Protein AF-A0A1H9RUC1-F1 (afdb_monomer_lite)

Sequence (206 aa):
MTLEGRPSSAWWSQARLLPMLLWATAGVCAIAGLMSLWLASRVPSTISGEELTSRMDNSWTLLATATGLLLIITGVVWLAWQRGLARLLLAEGDMRRSPQMQMVAWVIPVVAWWWPLRDIRELHGFFDADEVEFTDLTRRWWICWLAFGALQLVAAWIEGSVHTAPGVRVTFVVTGLAGLAALPAAHFATMMVRQLTGHVVTALGH

Radius of gyration: 20.01 Å; chains: 1; bounding box: 50×27×54 Å

InterPro domains:
  IPR025565 Domain of unknown function DUF4328 [PF14219] (58-197)

Organism: NCBI:txid64702

Foldseek 3Di:
DAFPDDQDPLLVVLLVCLLVLLVVLLVLLLVLLVVLLVVLVVLDQPDWLVVVCVVCVVVNVVSVVVNVVSVVVSLVSVLVNLLSLQVRLVVVDDDPDHSVVLSVLCVPVVSVLPVVLVSLLSSVVSLVDDSVVLNVLSVQLSVLVVLLVVLVVVLVVLVVVDGGSVSSSVSSNSSSVSSNSSVSNSVSVSVSSCVSVVSNVVSNVD

Structure (mmCIF, N/CA/C/O backbone):
data_AF-A0A1H9RUC1-F1
#
_entry.id   AF-A0A1H9RUC1-F1
#
loop_
_atom_site.group_PDB
_atom_site.id
_atom_site.type_symbol
_atom_site.label_atom_id
_atom_site.label_alt_id
_atom_site.label_comp_id
_atom_site.label_asym_id
_atom_site.label_entity_id
_atom_site.label_seq_id
_atom_site.pdbx_PDB_ins_code
_atom_site.Cartn_x
_atom_site.Cartn_y
_atom_site.Cartn_z
_atom_site.occupancy
_atom_site.B_iso_or_equiv
_atom_site.auth_seq_id
_atom_site.auth_comp_id
_atom_site.auth_asym_id
_atom_site.auth_atom_id
_atom_site.pdbx_PDB_model_num
ATOM 1 N N . MET A 1 1 ? -19.589 8.371 19.975 1.00 60.34 1 MET A N 1
ATOM 2 C CA . MET A 1 1 ? -19.623 6.902 20.118 1.00 60.34 1 MET A CA 1
ATOM 3 C C . MET A 1 1 ? -18.559 6.506 21.132 1.00 60.34 1 MET A C 1
ATOM 5 O O . MET A 1 1 ? -17.442 6.991 21.000 1.00 60.34 1 MET A O 1
ATOM 9 N N . THR A 1 2 ? -18.912 5.720 22.147 1.00 62.09 2 THR A N 1
ATOM 10 C CA . THR A 1 2 ? -17.997 5.204 23.183 1.00 62.09 2 THR A CA 1
ATOM 11 C C . THR A 1 2 ? -17.764 3.721 22.923 1.00 62.09 2 THR A C 1
ATOM 13 O O . THR A 1 2 ? -18.746 3.003 22.785 1.00 62.09 2 THR A O 1
ATOM 16 N N . LEU A 1 3 ? -16.509 3.272 22.821 1.00 69.06 3 LEU A N 1
ATOM 17 C CA . LEU A 1 3 ? -16.193 1.857 22.579 1.00 69.06 3 LEU A CA 1
ATOM 18 C C . LEU A 1 3 ? -16.170 1.077 23.910 1.00 69.06 3 LEU A C 1
ATOM 20 O O . LEU A 1 3 ? -15.343 1.364 24.777 1.00 69.06 3 LEU A O 1
ATOM 24 N N . GLU A 1 4 ? -17.021 0.063 24.069 1.00 63.16 4 GLU A N 1
ATOM 25 C CA . GLU A 1 4 ? -17.051 -0.840 25.230 1.00 63.16 4 GLU A CA 1
ATOM 26 C C . GLU A 1 4 ? -15.874 -1.841 25.215 1.00 63.16 4 GLU A C 1
ATOM 28 O O . GLU A 1 4 ? -15.409 -2.312 26.260 1.00 63.16 4 GLU A O 1
ATOM 33 N N . GLY A 1 5 ? -15.330 -2.142 24.029 1.00 69.94 5 GLY A N 1
ATOM 34 C CA . GLY A 1 5 ? -14.196 -3.051 23.841 1.00 69.94 5 GLY A CA 1
ATOM 35 C C . GLY A 1 5 ? -12.821 -2.372 23.922 1.00 69.94 5 GLY A C 1
ATOM 36 O O . GLY A 1 5 ? -12.459 -1.563 23.068 1.00 69.94 5 GLY A O 1
ATOM 37 N N . ARG A 1 6 ? -11.972 -2.770 24.883 1.00 78.69 6 ARG A N 1
ATOM 38 C CA . ARG A 1 6 ? -10.567 -2.313 24.919 1.00 78.69 6 ARG A CA 1
ATOM 39 C C . ARG A 1 6 ? -9.734 -2.961 23.800 1.00 78.69 6 ARG A C 1
ATOM 41 O O . ARG A 1 6 ? -9.710 -4.191 23.704 1.00 78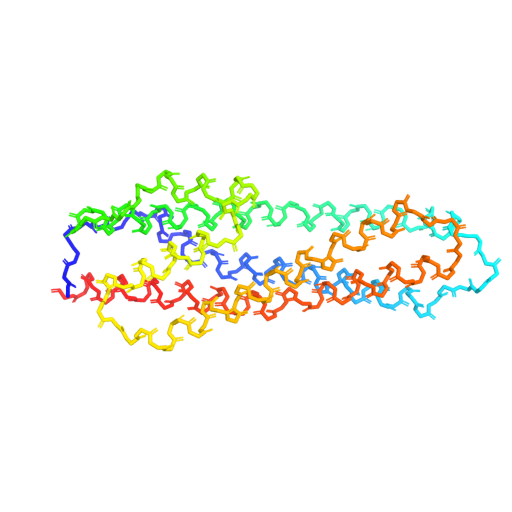.69 6 ARG A O 1
ATOM 48 N N . PRO A 1 7 ? -8.963 -2.184 23.014 1.00 85.00 7 PRO A N 1
ATOM 49 C CA . PRO A 1 7 ? -8.031 -2.744 22.045 1.00 85.00 7 PRO A CA 1
ATOM 50 C C . PRO A 1 7 ? -6.964 -3.596 22.725 1.00 85.00 7 PRO A C 1
ATOM 52 O O . PRO A 1 7 ? -6.447 -3.248 23.789 1.00 85.00 7 PRO A O 1
ATOM 55 N N . SER A 1 8 ? -6.592 -4.701 22.082 1.00 89.00 8 SER A N 1
ATOM 56 C CA . SER A 1 8 ? -5.502 -5.546 22.567 1.00 89.00 8 SER A CA 1
ATOM 57 C C . SER A 1 8 ? -4.157 -4.813 22.493 1.00 89.00 8 SER A C 1
ATOM 59 O O . SER A 1 8 ? -3.936 -3.959 21.632 1.00 89.00 8 SER A O 1
ATOM 61 N N . SER A 1 9 ? -3.211 -5.184 23.362 1.00 90.25 9 SER A N 1
ATOM 62 C CA . SER A 1 9 ? -1.833 -4.667 23.310 1.00 90.25 9 SER A CA 1
ATOM 63 C C . SER A 1 9 ? -1.181 -4.898 21.942 1.00 90.25 9 SER A C 1
ATOM 65 O O . SER A 1 9 ? -0.491 -4.022 21.427 1.00 90.25 9 SER A O 1
ATOM 67 N N . ALA A 1 10 ? -1.469 -6.043 21.315 1.00 91.31 10 ALA A N 1
ATOM 68 C CA . ALA A 1 10 ? -1.004 -6.376 19.975 1.00 91.31 10 ALA A CA 1
ATOM 69 C C . ALA A 1 10 ? -1.504 -5.384 18.913 1.00 91.31 10 ALA A C 1
ATOM 71 O O . ALA A 1 10 ? -0.732 -4.994 18.038 1.00 91.31 10 ALA A O 1
ATOM 72 N N . TRP A 1 11 ? -2.762 -4.941 18.999 1.00 93.69 11 TRP A N 1
ATOM 73 C CA . TRP A 1 11 ? -3.309 -3.966 18.054 1.00 93.69 11 TRP A CA 1
ATOM 74 C C . TRP A 1 11 ? -2.616 -2.603 18.173 1.00 93.69 11 TRP A C 1
ATOM 76 O O . TRP A 1 11 ? -2.245 -2.010 17.160 1.00 93.69 11 TRP A O 1
ATOM 86 N N . TRP A 1 12 ? -2.333 -2.145 19.397 1.00 93.88 12 TRP A N 1
ATOM 87 C CA . TRP A 1 12 ? -1.564 -0.913 19.615 1.00 93.88 12 TRP A CA 1
ATOM 88 C C . TRP A 1 12 ? -0.150 -0.992 19.043 1.00 93.88 12 TRP A C 1
ATOM 90 O O . TRP A 1 12 ? 0.325 -0.034 18.428 1.00 93.88 12 TRP A O 1
ATOM 100 N N . SER A 1 13 ? 0.523 -2.133 19.211 1.00 94.69 13 SER A N 1
ATOM 101 C CA . SER A 1 13 ? 1.829 -2.367 18.594 1.00 94.69 13 SER A CA 1
ATOM 102 C C . SER A 1 13 ? 1.742 -2.297 17.069 1.00 94.69 13 SER A C 1
ATOM 104 O O . SER A 1 13 ? 2.555 -1.617 16.449 1.00 94.69 13 SER A O 1
ATOM 106 N N . GLN A 1 14 ? 0.730 -2.921 16.461 1.00 95.06 14 GLN A N 1
ATOM 107 C CA . GLN A 1 14 ? 0.516 -2.878 15.010 1.00 95.06 14 GLN A CA 1
ATOM 108 C C . GLN A 1 14 ? 0.272 -1.448 14.511 1.00 95.06 14 GLN A C 1
ATOM 110 O O . GLN A 1 14 ? 0.934 -1.018 13.570 1.00 95.06 14 GLN A O 1
ATOM 115 N N . ALA A 1 15 ? -0.604 -0.685 15.172 1.00 93.56 15 ALA A N 1
ATOM 116 C CA . ALA A 1 15 ? -0.922 0.693 14.790 1.00 93.56 15 ALA A CA 1
ATOM 117 C C . ALA A 1 15 ? 0.303 1.628 14.841 1.00 93.56 15 ALA A C 1
ATOM 119 O O . ALA A 1 15 ? 0.433 2.532 14.017 1.00 93.56 15 ALA A O 1
ATOM 120 N N . ARG A 1 16 ? 1.233 1.393 15.779 1.00 95.19 16 ARG A N 1
ATOM 121 C CA . ARG A 1 16 ? 2.498 2.145 15.880 1.00 95.19 16 ARG A CA 1
ATOM 122 C C . ARG A 1 16 ? 3.531 1.714 14.839 1.00 95.19 16 ARG A C 1
ATOM 124 O O . ARG A 1 16 ? 4.230 2.564 14.293 1.00 95.19 16 ARG A O 1
ATOM 131 N N . LEU A 1 17 ? 3.631 0.412 14.573 1.00 95.62 17 LEU A N 1
ATOM 132 C CA . LEU A 1 17 ? 4.603 -0.153 13.633 1.00 95.62 17 LEU A CA 1
ATOM 133 C C . LEU A 1 17 ? 4.233 0.118 12.174 1.00 95.62 17 LEU A C 1
ATOM 135 O O . LEU A 1 17 ? 5.117 0.317 11.344 1.00 95.62 17 LEU A O 1
ATOM 139 N N . LEU A 1 18 ? 2.941 0.140 11.850 1.00 96.38 18 LEU A N 1
ATOM 140 C CA . LEU A 1 18 ? 2.471 0.179 10.470 1.00 96.38 18 LEU A CA 1
ATOM 141 C C . LEU A 1 18 ? 2.945 1.423 9.692 1.00 96.38 18 LEU A C 1
ATOM 143 O O . LEU A 1 18 ? 3.482 1.239 8.601 1.00 96.38 18 LEU A O 1
ATOM 147 N N . PRO A 1 19 ? 2.885 2.662 10.227 1.00 97.19 19 PRO A N 1
ATOM 148 C CA . PRO A 1 19 ? 3.503 3.820 9.576 1.00 97.19 19 PRO A CA 1
ATOM 149 C C . PRO A 1 19 ? 5.000 3.642 9.301 1.00 97.19 19 PRO A C 1
ATOM 151 O O . PRO A 1 19 ? 5.474 4.004 8.229 1.00 97.19 19 PRO A O 1
ATOM 154 N N . MET A 1 20 ? 5.751 3.068 10.247 1.00 97.75 20 MET A N 1
ATOM 155 C CA . MET A 1 20 ? 7.193 2.849 10.082 1.00 97.75 20 MET A CA 1
ATOM 156 C C . MET A 1 20 ? 7.468 1.842 8.962 1.00 97.75 20 MET A C 1
ATOM 158 O O . MET A 1 20 ? 8.333 2.080 8.125 1.00 97.75 20 MET A O 1
ATOM 162 N N . LEU A 1 21 ? 6.697 0.752 8.909 1.00 97.12 21 LEU A N 1
ATOM 163 C CA . LEU A 1 21 ? 6.801 -0.276 7.871 1.00 97.12 21 LEU A CA 1
ATOM 164 C C . LEU A 1 21 ? 6.401 0.244 6.484 1.00 97.12 21 LEU A C 1
ATOM 166 O O . LEU A 1 21 ? 7.081 -0.057 5.503 1.00 97.12 21 LEU A O 1
ATOM 170 N N . LEU A 1 22 ? 5.351 1.068 6.400 1.00 97.06 22 LEU A N 1
ATOM 171 C CA . LEU A 1 22 ? 4.935 1.726 5.158 1.00 97.06 22 LEU A CA 1
ATOM 172 C C . LEU A 1 22 ? 6.056 2.612 4.600 1.00 97.06 22 LEU A C 1
ATOM 174 O O . LEU A 1 22 ? 6.394 2.504 3.421 1.00 97.06 22 LEU A O 1
ATOM 178 N N . TRP A 1 23 ? 6.675 3.441 5.446 1.00 97.75 23 TRP A N 1
ATOM 179 C CA . TRP A 1 23 ? 7.789 4.301 5.036 1.00 97.75 23 TRP A CA 1
ATOM 180 C C . TRP A 1 23 ? 9.073 3.527 4.744 1.00 97.75 23 TRP A C 1
ATOM 182 O O . TRP A 1 23 ? 9.758 3.858 3.780 1.00 97.75 23 TRP A O 1
ATOM 192 N N . ALA A 1 24 ? 9.389 2.483 5.512 1.00 96.38 24 ALA A N 1
ATOM 193 C CA . ALA A 1 24 ? 10.531 1.616 5.230 1.00 96.38 24 ALA A CA 1
ATOM 194 C C . ALA A 1 24 ? 10.378 0.929 3.865 1.00 96.38 24 ALA A C 1
ATOM 196 O O . ALA A 1 24 ? 11.296 0.954 3.048 1.00 96.38 24 ALA A O 1
ATOM 197 N N . THR A 1 25 ? 9.189 0.392 3.583 1.00 95.75 25 THR A N 1
ATOM 198 C CA . THR A 1 25 ? 8.873 -0.240 2.297 1.00 95.75 25 THR A CA 1
ATOM 199 C C . THR A 1 25 ? 8.954 0.761 1.151 1.00 95.75 25 THR A C 1
ATOM 201 O O . THR A 1 25 ? 9.617 0.495 0.152 1.00 95.75 25 THR A O 1
ATOM 204 N N . ALA A 1 26 ? 8.350 1.944 1.301 1.00 95.75 26 ALA A N 1
ATOM 205 C CA . ALA A 1 26 ? 8.432 2.988 0.284 1.00 95.75 26 ALA A CA 1
ATOM 206 C C . ALA A 1 26 ? 9.863 3.499 0.073 1.00 95.75 26 ALA A C 1
ATOM 208 O O . ALA A 1 26 ? 10.245 3.765 -1.061 1.00 95.75 26 ALA A O 1
ATOM 209 N N . GLY A 1 27 ? 10.666 3.590 1.136 1.00 95.44 27 GLY A N 1
ATOM 210 C CA . GLY A 1 27 ? 12.077 3.958 1.061 1.00 95.44 27 GLY A CA 1
ATOM 211 C C . GLY A 1 27 ? 12.893 2.945 0.261 1.00 95.44 27 GLY A C 1
ATOM 212 O O . GLY A 1 27 ? 13.631 3.335 -0.641 1.00 95.44 27 GLY A O 1
ATOM 213 N N . VAL A 1 28 ? 12.711 1.648 0.521 1.00 93.88 28 VAL A N 1
ATOM 214 C CA . VAL A 1 28 ? 13.383 0.586 -0.246 1.00 93.88 28 VAL A CA 1
ATOM 215 C C . VAL A 1 28 ? 12.922 0.579 -1.707 1.00 93.88 28 VAL A C 1
ATOM 217 O O . VAL A 1 28 ? 13.769 0.549 -2.600 1.00 93.88 28 VAL A O 1
ATOM 220 N N . CYS A 1 29 ? 11.617 0.717 -1.972 1.00 93.69 29 CYS A N 1
ATOM 221 C CA . CYS A 1 29 ? 11.090 0.871 -3.332 1.00 93.69 29 CYS A CA 1
ATOM 222 C C . CYS A 1 29 ? 11.679 2.098 -4.045 1.00 93.69 29 CYS A C 1
ATOM 224 O O . CYS A 1 29 ? 12.050 2.007 -5.213 1.00 93.69 29 CYS A O 1
ATOM 226 N N . ALA A 1 30 ? 11.802 3.235 -3.358 1.00 94.38 30 ALA A N 1
ATOM 227 C CA . ALA A 1 30 ? 12.362 4.455 -3.928 1.00 94.38 30 ALA A CA 1
ATOM 228 C C . ALA A 1 30 ? 13.858 4.308 -4.232 1.00 94.38 30 ALA A C 1
ATOM 230 O O . ALA A 1 30 ? 14.299 4.734 -5.295 1.00 94.38 30 ALA A O 1
ATOM 231 N N . ILE A 1 31 ? 14.632 3.661 -3.353 1.00 92.69 31 ILE A N 1
ATOM 232 C CA . ILE A 1 31 ? 16.050 3.355 -3.599 1.00 92.69 31 ILE A CA 1
ATOM 233 C C . ILE A 1 31 ? 16.190 2.444 -4.823 1.00 92.69 31 ILE A C 1
ATOM 235 O O . ILE A 1 31 ? 16.977 2.748 -5.721 1.00 92.69 31 ILE A O 1
ATOM 239 N N . ALA A 1 32 ? 15.391 1.376 -4.906 1.00 89.94 32 ALA A N 1
ATOM 240 C CA . ALA A 1 32 ? 15.365 0.486 -6.066 1.00 89.94 32 ALA A CA 1
ATOM 241 C C . ALA A 1 32 ? 14.957 1.215 -7.352 1.00 89.94 32 ALA A C 1
ATOM 243 O O . ALA A 1 32 ? 15.567 1.019 -8.406 1.00 89.94 32 ALA A O 1
ATOM 244 N N . GLY A 1 33 ? 13.974 2.111 -7.262 1.00 91.62 33 GLY A N 1
ATOM 245 C CA . GLY A 1 33 ? 13.529 2.934 -8.378 1.00 91.62 33 GLY A CA 1
ATOM 246 C C . GLY A 1 33 ? 14.615 3.901 -8.859 1.00 91.62 33 GLY A C 1
ATOM 247 O O . GLY A 1 33 ? 14.933 3.945 -10.045 1.00 91.62 33 GLY A O 1
ATOM 248 N N . LEU A 1 34 ? 15.256 4.631 -7.945 1.00 92.50 34 LEU A N 1
ATOM 249 C CA . LEU A 1 34 ? 16.355 5.546 -8.269 1.00 92.50 34 LEU A CA 1
ATOM 250 C C . LEU A 1 34 ? 17.549 4.810 -8.877 1.00 92.50 34 LEU A C 1
ATOM 252 O O . LEU A 1 34 ? 18.120 5.282 -9.860 1.00 92.50 34 LEU A O 1
ATOM 256 N N . MET A 1 35 ? 17.892 3.640 -8.336 1.00 88.81 35 MET A N 1
ATOM 257 C CA . MET A 1 35 ? 18.921 2.777 -8.908 1.00 88.81 35 MET A CA 1
ATOM 258 C C . MET A 1 35 ? 18.543 2.350 -10.332 1.00 88.81 35 MET A C 1
ATOM 260 O O . MET A 1 35 ? 19.367 2.466 -11.233 1.00 88.81 35 MET A O 1
ATOM 264 N N . SER A 1 36 ? 17.288 1.958 -10.570 1.00 88.06 36 SER A N 1
ATOM 265 C CA . SER A 1 36 ? 16.790 1.605 -11.908 1.00 88.06 36 SER A CA 1
ATOM 266 C C . SER A 1 36 ? 16.895 2.782 -12.885 1.00 88.06 36 SER A C 1
ATOM 268 O O . SER A 1 36 ? 17.456 2.642 -13.969 1.00 88.06 36 SER A O 1
ATOM 270 N N . LEU A 1 37 ? 16.467 3.985 -12.494 1.00 91.25 37 LEU A N 1
ATOM 271 C CA . LEU A 1 37 ? 16.600 5.183 -13.336 1.00 91.25 37 LEU A CA 1
ATOM 272 C C . LEU A 1 37 ? 18.061 5.526 -13.637 1.00 91.25 37 LEU A C 1
ATOM 274 O O . LEU A 1 37 ? 18.401 5.884 -14.768 1.00 91.25 37 LEU A O 1
ATOM 278 N N . TRP A 1 38 ? 18.937 5.393 -12.640 1.00 88.19 38 TRP A N 1
ATOM 279 C CA . TRP A 1 38 ? 20.368 5.586 -12.831 1.00 88.19 38 TRP A CA 1
ATOM 280 C C . TRP A 1 38 ? 20.921 4.602 -13.867 1.00 88.19 38 TRP A C 1
ATOM 282 O O . TRP A 1 38 ? 21.635 5.017 -14.781 1.00 88.19 38 TRP A O 1
ATOM 292 N N . LEU A 1 39 ? 20.520 3.332 -13.814 1.00 83.56 39 LEU A N 1
ATOM 293 C CA . LEU A 1 39 ? 20.926 2.317 -14.790 1.00 83.56 39 LEU A CA 1
ATOM 294 C C . LEU A 1 39 ? 20.379 2.589 -16.184 1.00 83.56 39 LEU A C 1
ATOM 296 O O . LEU A 1 39 ? 21.132 2.499 -17.150 1.00 83.56 39 LEU A O 1
ATOM 300 N N . ALA A 1 40 ? 19.120 3.019 -16.296 1.00 86.88 40 ALA A N 1
ATOM 301 C CA . ALA A 1 40 ? 18.520 3.420 -17.567 1.00 86.88 40 ALA A CA 1
ATOM 302 C C . ALA A 1 40 ? 19.321 4.522 -18.284 1.00 86.88 40 ALA A C 1
ATOM 304 O O . ALA A 1 40 ? 19.326 4.586 -19.516 1.00 86.88 40 ALA A O 1
ATOM 305 N N . SER A 1 41 ? 20.003 5.391 -17.527 1.00 86.00 41 SER A N 1
ATOM 306 C CA . SER A 1 41 ? 20.879 6.436 -18.076 1.00 86.00 41 SER A CA 1
ATOM 307 C C . SER A 1 41 ? 22.247 5.919 -18.538 1.00 86.00 41 SER A C 1
ATOM 309 O O . SER A 1 41 ? 22.938 6.596 -19.296 1.00 86.00 41 SER A O 1
ATOM 311 N N . ARG A 1 42 ? 22.643 4.726 -18.078 1.00 82.94 42 ARG A N 1
ATOM 312 C CA . ARG A 1 42 ? 23.963 4.122 -18.293 1.00 82.94 42 ARG A CA 1
ATOM 313 C C . ARG A 1 42 ? 23.962 2.962 -19.282 1.00 82.94 42 ARG A C 1
ATOM 315 O O . ARG A 1 42 ? 25.054 2.541 -19.643 1.00 82.94 42 ARG A O 1
ATOM 322 N N . VAL A 1 43 ? 22.799 2.461 -19.714 1.00 77.25 43 VAL A N 1
ATOM 323 C CA . VAL A 1 43 ? 22.692 1.368 -20.699 1.00 77.25 43 VAL A CA 1
ATOM 324 C C . VAL A 1 43 ? 23.385 1.779 -22.007 1.00 77.25 43 VAL A C 1
ATOM 326 O O . VAL A 1 43 ? 22.868 2.653 -22.712 1.00 77.25 43 VAL A O 1
ATOM 329 N N . PRO A 1 44 ? 24.535 1.178 -22.365 1.00 73.56 44 PRO A N 1
ATOM 330 C CA . PRO A 1 44 ? 25.175 1.447 -23.644 1.00 73.56 44 PRO A CA 1
ATOM 331 C C . PRO A 1 44 ? 24.340 0.815 -24.757 1.00 73.56 44 PRO A C 1
ATOM 333 O O . PRO A 1 44 ? 23.858 -0.306 -24.611 1.00 73.56 44 PRO A O 1
ATOM 336 N N . SER A 1 45 ? 24.201 1.492 -25.895 1.00 67.06 45 SER A N 1
ATOM 337 C CA . SER A 1 45 ? 23.469 0.956 -27.054 1.00 67.06 45 SER A CA 1
ATOM 338 C C . SER A 1 45 ? 24.129 -0.277 -27.688 1.00 67.06 45 SER A C 1
ATOM 340 O O . SER A 1 45 ? 23.524 -0.913 -28.546 1.00 67.06 45 SER A O 1
ATOM 342 N N . THR A 1 46 ? 25.362 -0.599 -27.284 1.00 63.00 46 THR A N 1
ATOM 343 C CA . THR A 1 46 ? 26.234 -1.605 -27.900 1.00 63.00 46 THR A CA 1
ATOM 344 C C . THR A 1 46 ? 26.396 -2.896 -27.094 1.00 63.00 46 THR A C 1
ATOM 346 O O . THR A 1 46 ? 26.905 -3.867 -27.645 1.00 63.00 46 THR A O 1
ATOM 349 N N . ILE A 1 47 ? 25.991 -2.933 -25.818 1.00 67.19 47 ILE A N 1
ATOM 350 C CA . ILE A 1 47 ? 26.075 -4.140 -24.973 1.00 67.19 47 ILE A CA 1
ATOM 351 C C . ILE A 1 47 ? 24.760 -4.920 -25.091 1.00 67.19 47 ILE A C 1
ATOM 353 O O . ILE A 1 47 ? 23.683 -4.321 -25.141 1.00 67.19 47 ILE A O 1
ATOM 357 N N . SER A 1 48 ? 24.832 -6.253 -25.149 1.00 66.88 48 SER A N 1
ATOM 358 C CA . SER A 1 48 ? 23.634 -7.097 -25.137 1.00 66.88 48 SER A CA 1
ATOM 359 C C . SER A 1 48 ? 22.900 -6.968 -23.796 1.00 66.88 48 SER A C 1
ATOM 361 O O . SER A 1 48 ? 23.513 -6.776 -22.746 1.00 66.88 48 SER A O 1
ATOM 363 N N . GLY A 1 49 ? 21.568 -7.074 -23.810 1.00 64.56 49 GLY A N 1
ATOM 364 C CA . GLY A 1 49 ? 20.781 -7.001 -22.573 1.00 64.56 49 GLY A CA 1
ATOM 365 C C . GLY A 1 49 ? 21.224 -8.039 -21.535 1.00 64.56 49 GLY A C 1
ATOM 366 O O . GLY A 1 49 ? 21.315 -7.725 -20.356 1.00 64.56 49 GLY A O 1
ATOM 367 N N . GLU A 1 50 ? 21.597 -9.233 -21.995 1.00 66.94 50 GLU A N 1
ATOM 368 C CA . GLU A 1 50 ? 22.019 -10.372 -21.173 1.00 66.94 50 GLU A CA 1
ATOM 369 C C . GLU A 1 50 ? 23.305 -10.106 -20.372 1.00 66.94 50 GLU A C 1
ATOM 371 O O . GLU A 1 50 ? 23.373 -10.405 -19.178 1.00 66.94 50 GLU A O 1
ATOM 376 N N . GLU A 1 51 ? 24.307 -9.467 -20.985 1.00 67.81 51 GLU A N 1
ATOM 377 C CA . GLU A 1 51 ? 25.564 -9.146 -20.302 1.00 67.81 51 GLU A CA 1
ATOM 378 C C . GLU A 1 51 ? 25.381 -8.032 -19.258 1.00 67.81 51 GLU A C 1
ATOM 380 O O . GLU A 1 51 ? 26.045 -8.022 -18.217 1.00 67.81 51 GLU A O 1
ATOM 385 N N . LEU A 1 52 ? 24.445 -7.109 -19.501 1.00 66.44 52 LEU A N 1
ATOM 386 C CA . LEU A 1 52 ? 24.104 -6.058 -18.549 1.00 66.44 52 LEU A CA 1
ATOM 387 C C . LEU A 1 52 ? 23.371 -6.632 -17.326 1.00 66.44 52 LEU A C 1
ATOM 389 O O . LEU A 1 52 ? 23.738 -6.308 -16.198 1.00 66.44 52 LEU A O 1
ATOM 393 N N . THR A 1 53 ? 22.391 -7.518 -17.536 1.00 66.56 53 THR A N 1
ATOM 394 C CA . THR A 1 53 ? 21.639 -8.175 -16.454 1.00 66.56 53 THR A CA 1
ATOM 395 C C . THR A 1 53 ? 22.550 -9.059 -15.599 1.00 66.56 53 THR A C 1
ATOM 397 O O . THR A 1 53 ? 22.529 -8.957 -14.375 1.00 66.56 53 THR A O 1
ATOM 400 N N . SER A 1 54 ? 23.443 -9.837 -16.223 1.00 71.88 54 SER A N 1
ATOM 401 C CA . SER A 1 54 ? 24.388 -10.716 -15.515 1.00 71.88 54 SER A CA 1
ATOM 402 C C . SER A 1 54 ? 25.320 -9.963 -14.554 1.00 71.88 54 SER A C 1
ATOM 404 O O . SER A 1 54 ? 25.534 -10.392 -13.420 1.00 71.88 54 SER A O 1
ATOM 406 N N . ARG A 1 55 ? 25.837 -8.792 -14.953 1.00 70.00 55 ARG A N 1
ATOM 407 C CA . ARG A 1 55 ? 26.709 -7.963 -14.090 1.00 70.00 55 ARG A CA 1
ATOM 408 C C . ARG A 1 55 ? 25.987 -7.387 -12.872 1.00 70.00 55 ARG A C 1
ATOM 410 O O . ARG A 1 55 ? 26.629 -6.941 -11.923 1.00 70.00 55 ARG A O 1
ATOM 417 N N . MET A 1 56 ? 24.665 -7.358 -12.924 1.00 68.19 56 MET A N 1
ATOM 418 C CA . MET A 1 56 ? 23.794 -6.687 -11.969 1.00 68.19 56 MET A CA 1
ATOM 419 C C . MET A 1 56 ? 23.029 -7.640 -11.056 1.00 68.19 56 MET A C 1
ATOM 421 O O . MET A 1 56 ? 22.430 -7.203 -10.069 1.00 68.19 56 MET A O 1
ATOM 425 N N . ASP A 1 57 ? 23.087 -8.928 -11.371 1.00 76.56 57 ASP A N 1
ATOM 426 C CA . ASP A 1 57 ? 22.135 -9.926 -10.913 1.00 76.56 57 ASP A CA 1
ATOM 427 C C . ASP A 1 57 ? 22.133 -10.083 -9.386 1.00 76.56 57 ASP A C 1
ATOM 429 O O . ASP A 1 57 ? 21.082 -10.073 -8.750 1.00 76.56 57 ASP A O 1
ATOM 433 N N . ASN A 1 58 ? 23.313 -10.087 -8.755 1.00 76.75 58 ASN A N 1
ATOM 434 C CA . ASN A 1 58 ? 23.429 -10.261 -7.302 1.00 76.75 58 ASN A CA 1
ATOM 435 C C . ASN A 1 58 ? 22.841 -9.082 -6.506 1.00 76.75 58 ASN A C 1
ATOM 437 O O . ASN A 1 58 ? 22.078 -9.284 -5.561 1.00 76.75 58 ASN A O 1
ATOM 441 N N . SER A 1 59 ? 23.182 -7.840 -6.867 1.00 74.75 59 SER A N 1
ATOM 442 C CA . SER A 1 59 ? 22.680 -6.651 -6.161 1.00 74.75 59 SER A CA 1
ATOM 443 C C . SER A 1 59 ? 21.193 -6.426 -6.422 1.00 74.75 59 SER A C 1
ATOM 445 O O . SER A 1 59 ? 20.458 -6.060 -5.504 1.00 74.75 59 SER A O 1
ATOM 447 N N . TRP A 1 60 ? 20.749 -6.680 -7.655 1.00 78.31 60 TRP A N 1
ATOM 448 C CA . TRP A 1 60 ? 19.344 -6.603 -8.034 1.00 78.31 60 TRP A CA 1
ATOM 449 C C . TRP A 1 60 ? 18.502 -7.641 -7.293 1.00 78.31 60 TRP A C 1
ATOM 451 O O . TRP A 1 60 ? 17.510 -7.284 -6.660 1.00 78.31 60 TRP A O 1
ATOM 461 N N . THR A 1 61 ? 18.949 -8.899 -7.271 1.00 83.56 61 THR A N 1
ATOM 462 C CA . THR A 1 61 ? 18.267 -9.997 -6.574 1.00 83.56 61 THR A CA 1
ATOM 463 C C . THR A 1 61 ? 18.148 -9.727 -5.077 1.00 83.56 61 THR A C 1
ATOM 465 O O . THR A 1 61 ? 17.073 -9.913 -4.502 1.00 83.56 61 THR A O 1
ATOM 468 N N . LEU A 1 62 ? 19.213 -9.236 -4.430 1.00 84.31 62 LEU A N 1
ATOM 469 C CA . LEU A 1 62 ? 19.170 -8.863 -3.012 1.00 84.31 62 LEU A CA 1
ATOM 470 C C . LEU A 1 62 ? 18.147 -7.752 -2.745 1.00 84.31 62 LEU A C 1
ATOM 472 O O . LEU A 1 62 ? 17.357 -7.855 -1.806 1.00 84.31 62 LEU A O 1
ATOM 476 N N . LEU A 1 63 ? 18.131 -6.709 -3.579 1.00 84.62 63 LEU A N 1
ATOM 477 C CA . LEU A 1 63 ? 17.222 -5.577 -3.417 1.00 84.62 63 LEU A CA 1
ATOM 478 C C . LEU A 1 63 ? 15.763 -5.964 -3.690 1.00 84.62 63 LEU A C 1
ATOM 480 O O . LEU A 1 63 ? 14.876 -5.591 -2.919 1.00 84.62 63 LEU A O 1
ATOM 484 N N . ALA A 1 64 ? 15.512 -6.755 -4.733 1.00 83.81 64 ALA A N 1
ATOM 485 C CA . ALA A 1 64 ? 14.196 -7.301 -5.047 1.00 83.81 64 ALA A CA 1
ATOM 486 C C . ALA A 1 64 ? 13.683 -8.200 -3.911 1.00 83.81 64 ALA A C 1
ATOM 488 O O . ALA A 1 64 ? 12.543 -8.051 -3.470 1.00 83.81 64 ALA A O 1
ATOM 489 N N . THR A 1 65 ? 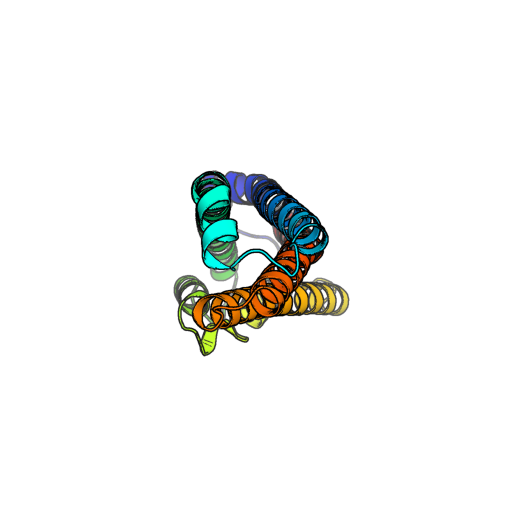14.548 -9.060 -3.364 1.00 87.75 65 THR A N 1
ATOM 490 C CA . THR A 1 65 ? 14.218 -9.928 -2.223 1.00 87.75 65 THR A CA 1
ATOM 491 C C . THR A 1 65 ? 13.889 -9.107 -0.977 1.00 87.75 65 THR A C 1
ATOM 493 O O . THR A 1 65 ? 12.858 -9.336 -0.344 1.00 87.75 65 THR A O 1
ATOM 496 N N . ALA A 1 66 ? 14.711 -8.107 -0.642 1.00 87.81 66 ALA A N 1
ATOM 497 C CA . ALA A 1 66 ? 14.458 -7.213 0.489 1.00 87.81 66 ALA A CA 1
ATOM 498 C C . ALA A 1 66 ? 13.139 -6.437 0.325 1.00 87.81 66 ALA A C 1
ATOM 500 O O . ALA A 1 66 ? 12.355 -6.338 1.270 1.00 87.81 66 ALA A O 1
ATOM 501 N N . THR A 1 67 ? 12.864 -5.946 -0.887 1.00 89.06 67 THR A N 1
ATOM 502 C CA . THR A 1 67 ? 11.610 -5.257 -1.229 1.00 89.06 67 THR A CA 1
ATOM 503 C C . THR A 1 67 ? 10.408 -6.186 -1.060 1.00 89.06 67 THR A C 1
ATOM 505 O O . THR A 1 67 ? 9.428 -5.815 -0.413 1.00 89.06 67 THR A O 1
ATOM 508 N N . GLY A 1 68 ? 10.493 -7.413 -1.586 1.00 89.19 68 GLY A N 1
ATOM 509 C CA . GLY A 1 68 ? 9.442 -8.423 -1.473 1.00 89.19 68 GLY A CA 1
ATOM 510 C C . GLY A 1 68 ? 9.147 -8.802 -0.022 1.00 89.19 68 GLY A C 1
ATOM 511 O O . GLY A 1 68 ? 7.987 -8.804 0.390 1.00 89.19 68 GLY A O 1
ATOM 512 N N . LEU A 1 69 ? 10.185 -9.043 0.786 1.00 93.69 69 LEU A N 1
ATOM 513 C CA . LEU A 1 69 ? 10.031 -9.355 2.210 1.00 93.69 69 LEU A CA 1
ATOM 514 C C . LEU A 1 69 ? 9.378 -8.204 2.984 1.00 93.69 69 LEU A C 1
ATOM 516 O O . LEU A 1 69 ? 8.452 -8.441 3.760 1.00 93.69 69 LEU A O 1
ATOM 520 N N . LEU A 1 70 ? 9.810 -6.961 2.755 1.00 94.19 70 LEU A N 1
ATOM 521 C CA . LEU A 1 70 ? 9.215 -5.792 3.408 1.00 94.19 70 LEU A CA 1
ATOM 522 C C . LEU A 1 70 ? 7.757 -5.573 3.002 1.00 94.19 70 LEU A C 1
ATOM 524 O O . LEU A 1 70 ? 6.933 -5.283 3.870 1.00 94.19 70 LEU A O 1
ATOM 528 N N . LEU A 1 71 ? 7.412 -5.763 1.725 1.00 91.31 71 LEU A N 1
ATOM 529 C CA . LEU A 1 71 ? 6.025 -5.701 1.257 1.00 91.31 71 LEU A CA 1
ATOM 530 C C . LEU A 1 71 ? 5.155 -6.767 1.928 1.00 91.31 71 LEU A C 1
ATOM 532 O O . LEU A 1 71 ? 4.060 -6.447 2.389 1.00 91.31 71 LEU A O 1
ATOM 536 N N . ILE A 1 72 ? 5.650 -8.004 2.041 1.00 94.62 72 ILE A N 1
ATOM 537 C CA . ILE A 1 72 ? 4.937 -9.096 2.718 1.00 94.62 72 ILE A CA 1
ATOM 538 C C . ILE A 1 72 ? 4.728 -8.761 4.197 1.00 94.62 72 ILE A C 1
ATOM 540 O O . ILE A 1 72 ? 3.599 -8.822 4.681 1.00 94.62 72 ILE A O 1
ATOM 544 N N . ILE A 1 73 ? 5.784 -8.360 4.911 1.00 96.50 73 ILE A N 1
ATOM 545 C CA . ILE A 1 73 ? 5.700 -7.998 6.334 1.00 96.50 73 ILE A CA 1
ATOM 546 C C . ILE A 1 73 ? 4.718 -6.837 6.530 1.00 96.50 73 ILE A C 1
ATOM 548 O O . ILE A 1 73 ? 3.837 -6.908 7.388 1.00 96.50 73 ILE A O 1
ATOM 552 N N . THR A 1 74 ? 4.818 -5.795 5.704 1.00 96.56 74 THR A N 1
ATOM 553 C CA . THR A 1 74 ? 3.924 -4.630 5.755 1.00 96.56 74 THR A CA 1
ATOM 554 C C . THR A 1 74 ? 2.479 -5.025 5.478 1.00 96.56 74 THR A C 1
ATOM 556 O O . THR A 1 74 ? 1.591 -4.608 6.216 1.00 96.56 74 THR A O 1
ATOM 559 N N . GLY A 1 75 ? 2.234 -5.874 4.477 1.00 94.25 75 GLY A N 1
ATOM 560 C CA . GLY A 1 75 ? 0.905 -6.390 4.154 1.00 94.25 75 GLY A CA 1
ATOM 561 C C . GLY A 1 75 ? 0.308 -7.224 5.289 1.00 94.25 75 GLY A C 1
ATOM 562 O O . GLY A 1 75 ? -0.847 -7.028 5.658 1.00 94.25 75 GLY A O 1
ATOM 563 N N . VAL A 1 76 ? 1.097 -8.102 5.914 1.00 95.19 76 VAL A N 1
ATOM 564 C CA . VAL A 1 76 ? 0.648 -8.899 7.067 1.00 95.19 76 VAL A CA 1
ATOM 565 C C . VAL A 1 76 ? 0.276 -7.999 8.245 1.00 95.19 76 VAL A C 1
ATOM 567 O O . VAL A 1 76 ? -0.792 -8.176 8.836 1.00 95.19 76 VAL A O 1
ATOM 570 N N . VAL A 1 77 ? 1.114 -7.011 8.576 1.00 96.62 77 VAL A N 1
ATOM 571 C CA . VAL A 1 77 ? 0.832 -6.074 9.675 1.00 96.62 77 VAL A CA 1
ATOM 572 C C . VAL A 1 77 ? -0.370 -5.183 9.350 1.00 96.62 77 VAL A C 1
ATOM 574 O O . VAL A 1 77 ? -1.202 -4.964 10.230 1.00 96.62 77 VAL A O 1
ATOM 577 N N . TRP A 1 78 ? -0.518 -4.739 8.098 1.00 95.81 78 TRP A N 1
ATOM 578 C CA . TRP A 1 78 ? -1.690 -4.002 7.617 1.00 95.81 78 TRP A CA 1
ATOM 579 C C . TRP A 1 78 ? -2.979 -4.801 7.825 1.00 95.81 78 TRP A C 1
ATOM 581 O O . TRP A 1 78 ? -3.924 -4.311 8.443 1.00 95.81 78 TRP A O 1
ATOM 591 N N . LEU A 1 79 ? -3.005 -6.056 7.370 1.00 94.69 79 LEU A N 1
ATOM 592 C CA . LEU A 1 79 ? -4.169 -6.933 7.505 1.00 94.69 79 LEU A CA 1
ATOM 593 C C . LEU A 1 79 ? -4.485 -7.244 8.970 1.00 94.69 79 LEU A C 1
ATOM 595 O O . LEU A 1 79 ? -5.654 -7.284 9.352 1.00 94.69 79 LEU A O 1
ATOM 599 N N . ALA A 1 80 ? -3.461 -7.452 9.800 1.00 94.31 80 ALA A N 1
ATOM 600 C CA . ALA A 1 80 ? -3.639 -7.688 11.229 1.00 94.31 80 ALA A CA 1
ATOM 601 C C . ALA A 1 80 ? -4.238 -6.460 11.936 1.00 94.31 80 ALA A C 1
ATOM 603 O O . ALA A 1 80 ? -5.200 -6.608 12.696 1.00 94.31 80 ALA A O 1
ATOM 604 N N . TRP A 1 81 ? -3.729 -5.264 11.622 1.00 95.56 81 TRP A N 1
ATOM 605 C CA . TRP A 1 81 ? -4.256 -3.995 12.122 1.00 95.56 81 TRP A CA 1
ATOM 606 C C . TRP A 1 81 ? -5.705 -3.766 11.675 1.00 95.56 81 TRP A C 1
ATOM 608 O O . TRP A 1 81 ? -6.567 -3.513 12.520 1.00 95.56 81 TRP A O 1
ATOM 618 N N . GLN A 1 82 ? -5.996 -3.934 10.378 1.00 94.31 82 GLN A N 1
ATOM 619 C CA . GLN A 1 82 ? -7.337 -3.756 9.811 1.00 94.31 82 GLN A CA 1
ATOM 620 C C . GLN A 1 82 ? -8.331 -4.740 10.440 1.00 94.31 82 GLN A C 1
ATOM 622 O O . GLN A 1 82 ? -9.416 -4.347 10.863 1.00 94.31 82 GLN A O 1
ATOM 627 N N . ARG A 1 83 ? -7.948 -6.017 10.575 1.00 92.19 83 ARG A N 1
ATOM 628 C CA . ARG A 1 83 ? -8.771 -7.041 11.234 1.00 92.19 83 ARG A CA 1
ATOM 629 C C . ARG A 1 83 ? -9.032 -6.698 12.699 1.00 92.19 83 ARG A C 1
ATOM 631 O O . ARG A 1 83 ? -10.130 -6.945 13.193 1.00 92.19 83 ARG A O 1
ATOM 638 N N . GLY A 1 84 ? -8.024 -6.196 13.411 1.00 91.25 84 GLY A N 1
ATOM 639 C CA . GLY A 1 84 ? -8.174 -5.773 14.801 1.00 91.25 84 GLY A CA 1
ATOM 640 C C . GLY A 1 84 ? -9.144 -4.603 14.935 1.00 91.25 84 GLY A C 1
ATOM 641 O O . GLY A 1 84 ? -10.033 -4.662 15.778 1.00 91.25 84 GLY A O 1
ATOM 642 N N . LEU A 1 85 ? -9.045 -3.616 14.042 1.00 91.69 85 LEU A N 1
ATOM 643 C CA . LEU A 1 85 ? -9.966 -2.481 13.990 1.00 91.69 85 LEU A CA 1
ATOM 644 C C . LEU A 1 85 ? -11.403 -2.932 13.687 1.00 91.69 85 LEU A C 1
ATOM 646 O O . LEU A 1 85 ? -12.320 -2.594 14.426 1.00 91.69 85 LEU A O 1
ATOM 650 N N . ALA A 1 86 ? -11.592 -3.772 12.667 1.00 91.00 86 ALA A N 1
ATOM 651 C CA . ALA A 1 86 ? -12.901 -4.322 12.320 1.00 91.00 86 ALA A CA 1
ATOM 652 C C . ALA A 1 86 ? -13.529 -5.117 13.476 1.00 91.00 86 ALA A C 1
ATOM 654 O O . ALA A 1 86 ? -14.725 -5.037 13.714 1.00 91.00 86 ALA A O 1
ATOM 655 N N . ARG A 1 87 ? -12.733 -5.880 14.234 1.00 89.50 87 ARG A N 1
ATOM 656 C CA . ARG A 1 87 ? -13.233 -6.616 15.408 1.00 89.50 87 ARG A CA 1
ATOM 657 C C . ARG A 1 87 ? -13.693 -5.707 16.539 1.00 89.50 87 ARG A C 1
ATOM 659 O O . ARG A 1 87 ? -14.633 -6.078 17.229 1.00 89.50 87 ARG A O 1
ATOM 666 N N . LEU A 1 88 ? -13.014 -4.580 16.744 1.00 88.25 88 LEU A N 1
ATOM 667 C CA . LEU A 1 88 ? -13.421 -3.597 17.746 1.00 88.25 88 LEU A CA 1
ATOM 668 C C . LEU A 1 88 ? -14.756 -2.969 17.359 1.00 88.25 88 LEU A C 1
ATOM 670 O O . LEU A 1 88 ? -15.653 -2.912 18.184 1.00 88.25 88 LEU A O 1
ATOM 674 N N . LEU A 1 89 ? -14.911 -2.583 16.093 1.00 86.81 89 LEU A N 1
ATOM 675 C CA . LEU A 1 89 ? -16.138 -1.951 15.608 1.00 86.81 89 LEU A CA 1
ATOM 676 C C . LEU A 1 89 ? -17.323 -2.920 15.508 1.00 86.81 89 LEU A C 1
ATOM 678 O O . LEU A 1 89 ? -18.449 -2.526 15.785 1.00 86.81 89 LEU A O 1
ATOM 682 N N . LEU A 1 90 ? -17.080 -4.196 15.192 1.00 84.50 90 LEU A N 1
ATOM 683 C CA . LEU A 1 90 ? -18.123 -5.227 15.185 1.00 84.50 90 LEU A CA 1
ATOM 684 C C . LEU A 1 90 ? -18.763 -5.437 16.568 1.00 84.50 90 LEU A C 1
ATOM 686 O O . LEU A 1 90 ? -19.906 -5.871 16.649 1.00 84.50 90 LEU A O 1
ATOM 690 N N . ALA A 1 91 ? -18.034 -5.166 17.656 1.00 79.00 91 ALA A N 1
ATOM 691 C CA . ALA A 1 91 ? -18.591 -5.269 19.004 1.00 79.00 91 ALA A CA 1
ATOM 692 C C . ALA A 1 91 ? -19.658 -4.194 19.282 1.00 79.00 91 ALA A C 1
ATOM 694 O O . ALA A 1 91 ? -20.506 -4.394 20.143 1.00 79.00 91 ALA A O 1
ATOM 695 N N . GLU A 1 92 ? -19.632 -3.093 18.533 1.00 76.38 92 GLU A N 1
ATOM 696 C CA . GLU A 1 92 ? -20.464 -1.911 18.765 1.00 76.38 92 GLU A CA 1
ATOM 697 C C . GLU A 1 92 ? -21.646 -1.792 17.803 1.00 76.38 92 GLU A C 1
ATOM 699 O O . GLU A 1 92 ? -22.581 -1.028 18.035 1.00 76.38 92 GLU A O 1
ATOM 704 N N . GLY A 1 93 ? -21.596 -2.499 16.677 1.00 75.31 93 GLY A N 1
ATOM 705 C CA . GLY A 1 93 ? -22.603 -2.369 15.640 1.00 75.31 93 GLY A CA 1
ATOM 706 C C . GLY A 1 93 ? -22.432 -3.373 14.516 1.00 75.31 93 GLY A C 1
ATOM 707 O O . GLY A 1 93 ? -21.454 -4.118 14.434 1.00 75.31 93 GLY A O 1
ATOM 708 N N . ASP A 1 94 ? -23.423 -3.390 13.634 1.00 76.25 94 ASP A N 1
ATOM 709 C CA . ASP A 1 94 ? -23.500 -4.382 12.574 1.00 76.25 94 ASP A CA 1
ATOM 710 C C . ASP A 1 94 ? -22.652 -3.943 11.372 1.00 76.25 94 ASP A C 1
ATOM 712 O O . ASP A 1 94 ? -22.939 -2.947 10.703 1.00 76.25 94 ASP A O 1
ATOM 716 N N . MET A 1 95 ? -21.569 -4.674 11.107 1.00 82.00 95 MET A N 1
ATOM 717 C CA . MET A 1 95 ? -20.736 -4.466 9.923 1.00 82.00 95 MET A CA 1
ATOM 718 C C . MET A 1 95 ? -21.271 -5.288 8.754 1.00 82.00 95 MET A C 1
ATOM 720 O O . MET A 1 95 ? -21.582 -6.471 8.902 1.00 82.00 95 MET A O 1
ATOM 724 N N . ARG A 1 96 ? -21.270 -4.724 7.541 1.00 82.69 96 ARG A N 1
ATOM 725 C CA . ARG A 1 96 ? -21.732 -5.436 6.334 1.00 82.69 96 ARG A CA 1
ATOM 726 C 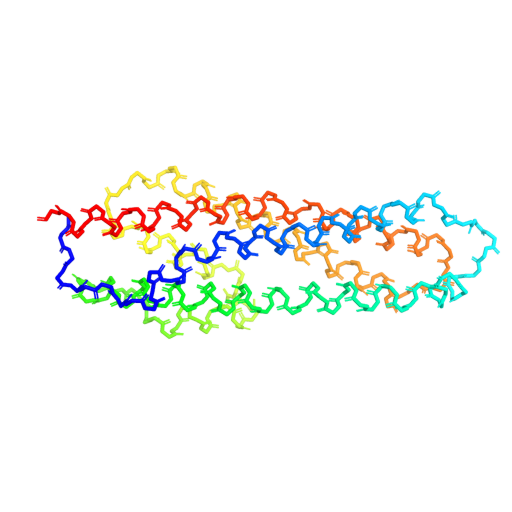C . ARG A 1 96 ? -20.900 -6.677 6.030 1.00 82.69 96 ARG A C 1
ATOM 728 O O . ARG A 1 96 ? -21.383 -7.603 5.378 1.00 82.69 96 ARG A O 1
ATOM 735 N N . ARG A 1 97 ? -19.627 -6.681 6.435 1.00 83.25 97 ARG A N 1
ATOM 736 C CA . ARG A 1 97 ? -18.698 -7.796 6.231 1.00 83.25 97 ARG A CA 1
ATOM 737 C C . ARG A 1 97 ? -17.994 -8.158 7.521 1.00 83.25 97 ARG A C 1
ATOM 739 O O . ARG A 1 97 ? -17.462 -7.297 8.216 1.00 83.25 97 ARG A O 1
ATOM 746 N N . SER A 1 98 ? -17.897 -9.463 7.770 1.00 86.56 98 SER A N 1
ATOM 747 C CA . SER A 1 98 ? -17.097 -9.971 8.877 1.00 86.56 98 SER A CA 1
ATOM 748 C C . SER A 1 98 ? -15.613 -9.602 8.695 1.00 86.56 98 SER A C 1
ATOM 750 O O . SER A 1 98 ? -15.122 -9.534 7.560 1.00 86.56 98 SER A O 1
ATOM 752 N N . PRO A 1 99 ? -14.844 -9.445 9.789 1.00 86.69 99 PRO A N 1
ATOM 753 C CA . PRO A 1 99 ? -13.414 -9.137 9.720 1.00 86.69 99 PRO A CA 1
ATOM 754 C C . PRO A 1 99 ? -12.604 -10.136 8.881 1.00 86.69 99 PRO A C 1
ATOM 756 O O . PRO A 1 99 ? -11.590 -9.781 8.291 1.00 86.69 99 PRO A O 1
ATOM 759 N N . GLN A 1 100 ? -13.039 -11.399 8.817 1.00 87.19 100 GLN A N 1
ATOM 760 C CA . GLN A 1 100 ? -12.401 -12.424 7.984 1.00 87.19 100 GLN A CA 1
ATOM 761 C C . GLN A 1 100 ? -12.655 -12.172 6.496 1.00 87.19 100 GLN A C 1
ATOM 763 O O . GLN A 1 100 ? -11.732 -12.294 5.695 1.00 87.19 100 GLN A O 1
ATOM 768 N N . MET A 1 101 ? -13.879 -11.780 6.130 1.00 86.62 101 MET A N 1
ATOM 769 C CA . MET A 1 101 ? -14.230 -11.480 4.743 1.00 86.62 101 MET A CA 1
ATOM 770 C C . MET A 1 101 ? -13.441 -10.279 4.212 1.00 86.62 101 MET A C 1
ATOM 772 O O . MET A 1 101 ? -12.991 -10.308 3.069 1.00 86.62 101 MET A O 1
ATOM 776 N N . GLN A 1 102 ? -13.192 -9.272 5.058 1.00 87.62 102 GLN A N 1
ATOM 777 C CA . GLN A 1 102 ? -12.331 -8.139 4.701 1.00 87.62 102 GLN A CA 1
ATOM 778 C C . GLN A 1 102 ? -10.886 -8.566 4.402 1.00 87.62 102 GLN A C 1
ATOM 780 O O . GLN A 1 102 ? -10.247 -8.014 3.515 1.00 87.62 102 GLN A O 1
ATOM 785 N N . MET A 1 103 ? -10.354 -9.578 5.099 1.00 86.81 103 MET A N 1
ATOM 786 C CA . MET A 1 103 ? -9.015 -10.106 4.801 1.00 86.81 103 MET A CA 1
ATOM 787 C C . MET A 1 103 ? -8.991 -10.876 3.480 1.00 86.81 103 MET A C 1
ATOM 789 O O . MET A 1 103 ? -8.074 -10.710 2.682 1.00 86.81 103 MET A O 1
ATOM 793 N N . VAL A 1 104 ? -10.006 -11.711 3.242 1.00 87.06 104 VAL A N 1
ATOM 794 C CA . VAL A 1 104 ? -10.127 -12.499 2.006 1.00 87.06 104 VAL A CA 1
ATOM 795 C C . VAL A 1 104 ? -10.266 -11.586 0.784 1.00 87.06 104 VAL A C 1
ATOM 797 O O . VAL A 1 104 ? -9.745 -11.904 -0.287 1.00 87.06 104 VAL A O 1
ATOM 800 N N . ALA A 1 105 ? -10.890 -10.417 0.955 1.00 88.50 105 ALA A N 1
ATOM 801 C CA . ALA A 1 105 ? -11.049 -9.421 -0.096 1.00 88.50 105 ALA A CA 1
ATOM 802 C C . ALA A 1 105 ? -9.719 -8.929 -0.687 1.00 88.50 105 ALA A C 1
ATOM 804 O O . ALA A 1 105 ? -9.685 -8.569 -1.858 1.00 88.50 105 ALA A O 1
ATOM 805 N N . TRP A 1 106 ? -8.627 -8.958 0.081 1.00 87.31 106 TRP A N 1
ATOM 806 C CA . TRP A 1 106 ? -7.294 -8.577 -0.395 1.00 87.31 106 TRP A CA 1
ATOM 807 C C . TRP A 1 106 ? -6.605 -9.648 -1.247 1.00 87.31 106 TRP A C 1
ATOM 809 O O . TRP A 1 106 ? -5.671 -9.334 -1.979 1.00 87.31 106 TRP A O 1
ATOM 819 N N . VAL A 1 107 ? -7.043 -10.905 -1.149 1.00 86.00 107 VAL A N 1
ATOM 820 C CA . VAL A 1 107 ? -6.379 -12.048 -1.798 1.00 86.00 107 VAL A CA 1
ATOM 821 C C . VAL A 1 107 ? -7.063 -12.426 -3.109 1.00 86.00 107 VAL A C 1
ATOM 823 O O . VAL A 1 107 ? -6.402 -12.863 -4.046 1.00 86.00 107 VAL A O 1
ATOM 826 N N . ILE A 1 108 ? -8.384 -12.257 -3.200 1.00 86.38 108 ILE A N 1
ATOM 827 C CA . ILE A 1 108 ? -9.142 -12.583 -4.412 1.00 86.38 108 ILE A CA 1
ATOM 828 C C . ILE A 1 108 ? -8.941 -11.457 -5.443 1.00 86.38 108 ILE A C 1
ATOM 830 O O . ILE A 1 108 ? -9.457 -10.362 -5.220 1.00 86.38 108 ILE A O 1
ATOM 834 N N . PRO A 1 109 ? -8.287 -11.692 -6.599 1.00 75.12 109 PRO A N 1
ATOM 835 C CA . PRO A 1 109 ? -7.859 -10.618 -7.506 1.00 75.12 109 PRO A CA 1
ATOM 836 C C . PRO A 1 109 ? -8.988 -9.704 -7.997 1.00 75.12 109 PRO A C 1
ATOM 838 O O . PRO A 1 109 ? -8.839 -8.487 -8.035 1.00 75.12 109 PRO A O 1
ATOM 841 N N . VAL A 1 110 ? -10.145 -10.285 -8.330 1.00 81.88 110 VAL A N 1
ATOM 842 C CA . VAL A 1 110 ? -11.322 -9.531 -8.795 1.00 81.88 110 VAL A CA 1
ATOM 843 C C . VAL A 1 110 ? -11.852 -8.613 -7.694 1.00 81.88 110 VAL A C 1
ATOM 845 O O . VAL A 1 110 ? -12.223 -7.471 -7.934 1.00 81.88 110 VAL A O 1
ATOM 848 N N . VAL A 1 111 ? -11.874 -9.119 -6.466 1.00 85.06 111 VAL A N 1
ATOM 849 C CA . VAL A 1 111 ? -12.454 -8.448 -5.303 1.00 85.06 111 VAL A CA 1
ATOM 850 C C . VAL A 1 111 ? -11.509 -7.383 -4.743 1.00 85.06 111 VAL A C 1
ATOM 852 O O . VAL A 1 111 ? -11.951 -6.288 -4.374 1.00 85.06 111 VAL A O 1
ATOM 855 N N . ALA A 1 112 ? -10.207 -7.674 -4.768 1.00 84.19 112 ALA A N 1
ATOM 856 C CA . ALA A 1 112 ? -9.127 -6.794 -4.341 1.00 84.19 112 ALA A CA 1
ATOM 857 C C . ALA A 1 112 ? -9.106 -5.467 -5.107 1.00 84.19 112 ALA A C 1
ATOM 859 O O . ALA A 1 112 ? -8.461 -4.525 -4.670 1.00 84.19 112 ALA A O 1
ATOM 860 N N . TRP A 1 113 ? -9.847 -5.357 -6.211 1.00 83.31 113 TRP A N 1
ATOM 861 C CA . TRP A 1 113 ? -9.905 -4.160 -7.037 1.00 83.31 113 TRP A CA 1
ATOM 862 C C . TRP A 1 113 ? -10.758 -3.018 -6.461 1.00 83.31 113 TRP A C 1
ATOM 864 O O . TRP A 1 113 ? -10.522 -1.850 -6.778 1.00 83.31 113 TRP A O 1
ATOM 874 N N . TRP A 1 114 ? -11.758 -3.313 -5.621 1.00 87.06 114 TRP A N 1
ATOM 875 C CA . TRP A 1 114 ? -12.606 -2.261 -5.030 1.00 87.06 114 TRP A CA 1
ATOM 876 C C . TRP A 1 114 ? -13.136 -2.551 -3.626 1.00 87.06 114 TRP A C 1
ATOM 878 O O . TRP A 1 114 ? -13.628 -1.628 -2.973 1.00 87.06 114 TRP A O 1
ATOM 888 N N . TRP A 1 115 ? -13.083 -3.793 -3.138 1.00 90.06 115 TRP A N 1
ATOM 889 C CA . TRP A 1 115 ? -13.581 -4.100 -1.794 1.00 90.06 115 TRP A CA 1
ATOM 890 C C . TRP A 1 115 ? -12.711 -3.510 -0.693 1.00 90.06 115 TRP A C 1
ATOM 892 O O . TRP A 1 115 ? -13.300 -2.882 0.180 1.00 90.06 115 TRP A O 1
ATOM 902 N N . PRO A 1 116 ? -11.366 -3.570 -0.752 1.00 88.38 116 PRO A N 1
ATOM 903 C CA . PRO A 1 116 ? -10.535 -2.940 0.271 1.00 88.38 116 PRO A CA 1
ATOM 904 C C . PRO A 1 116 ? -10.824 -1.448 0.467 1.00 88.38 116 PRO A C 1
ATOM 906 O O . PRO A 1 116 ? -10.918 -0.965 1.592 1.00 88.38 116 PRO A O 1
ATOM 909 N N . LEU A 1 117 ? -11.051 -0.729 -0.638 1.00 90.06 117 LEU A N 1
ATOM 910 C CA . LEU A 1 117 ? -11.447 0.677 -0.617 1.00 90.06 117 LEU A CA 1
ATOM 911 C C . LEU A 1 117 ? -12.774 0.889 0.127 1.00 90.06 117 LEU A C 1
ATOM 913 O O . LEU A 1 117 ? -12.910 1.837 0.898 1.00 90.06 117 LEU A O 1
ATOM 917 N N . ARG A 1 118 ? -13.763 0.022 -0.120 1.00 89.00 118 ARG A N 1
ATOM 918 C CA . ARG A 1 118 ? -15.066 0.081 0.556 1.00 89.00 118 ARG A CA 1
ATOM 919 C C . ARG A 1 118 ? -14.946 -0.288 2.029 1.00 89.00 118 ARG A C 1
ATOM 921 O O . ARG A 1 118 ? -15.503 0.426 2.848 1.00 89.00 118 ARG A O 1
ATOM 928 N N . ASP A 1 119 ? -14.202 -1.343 2.343 1.00 90.06 119 ASP A N 1
ATOM 929 C CA . ASP A 1 119 ? -14.025 -1.838 3.708 1.00 90.06 119 ASP A CA 1
ATOM 930 C C . ASP A 1 119 ? -13.384 -0.762 4.591 1.00 90.06 119 ASP A C 1
ATOM 932 O O . ASP A 1 119 ? -13.861 -0.503 5.687 1.00 90.06 119 ASP A O 1
ATOM 936 N N . ILE A 1 120 ? -12.358 -0.057 4.105 1.00 89.94 120 ILE A N 1
ATOM 937 C CA . ILE A 1 120 ? -11.702 0.994 4.897 1.00 89.94 120 ILE A CA 1
ATOM 938 C C . ILE A 1 120 ? -12.604 2.219 5.101 1.00 89.94 120 ILE A C 1
ATOM 940 O O . ILE A 1 120 ? -12.606 2.807 6.181 1.00 89.94 120 ILE A O 1
ATOM 944 N N . ARG A 1 121 ? -13.400 2.593 4.094 1.00 89.94 121 ARG A N 1
ATOM 945 C CA . ARG A 1 121 ? -14.394 3.670 4.240 1.00 89.94 121 ARG A CA 1
ATOM 946 C C . ARG A 1 121 ? -15.510 3.290 5.199 1.00 89.94 121 ARG A C 1
ATOM 948 O O . ARG A 1 121 ? -15.927 4.126 5.987 1.00 89.94 121 ARG A O 1
ATOM 955 N N . GLU A 1 122 ? -15.951 2.036 5.165 1.00 89.44 122 GLU A N 1
ATOM 956 C CA . GLU A 1 122 ? -16.918 1.509 6.124 1.00 89.44 122 GLU A CA 1
ATOM 957 C C . GLU A 1 122 ? -16.368 1.610 7.551 1.00 89.44 122 GLU A C 1
ATOM 959 O O . GLU A 1 122 ? -17.060 2.138 8.412 1.00 89.44 122 GLU A O 1
ATOM 964 N N . LEU A 1 123 ? -15.104 1.225 7.784 1.00 88.06 123 LEU A N 1
ATOM 965 C CA . LEU A 1 123 ? -14.451 1.380 9.094 1.00 88.06 123 LEU A CA 1
ATOM 966 C C . LEU A 1 123 ? -14.416 2.842 9.567 1.00 88.06 123 LEU A C 1
ATOM 968 O O . LEU A 1 123 ? -14.557 3.095 10.757 1.00 88.06 123 LEU A O 1
ATOM 972 N N . HIS A 1 124 ? -14.233 3.803 8.658 1.00 89.38 124 HIS A N 1
ATOM 973 C CA . HIS A 1 124 ? -14.290 5.226 8.999 1.00 89.38 124 HIS A CA 1
ATOM 974 C C . HIS A 1 124 ? -15.709 5.707 9.312 1.00 89.38 124 HIS A C 1
ATOM 976 O O . HIS A 1 124 ? -15.891 6.483 10.248 1.00 89.38 124 HIS A O 1
ATOM 982 N N . GLY A 1 125 ? -16.704 5.229 8.560 1.00 85.06 125 GLY A N 1
ATOM 983 C CA . GLY A 1 125 ? -18.108 5.612 8.716 1.00 85.06 125 GLY A CA 1
ATOM 984 C C . GLY A 1 125 ? -18.679 5.329 10.109 1.00 85.06 125 GLY A C 1
ATOM 985 O O . GLY A 1 125 ? -19.589 6.025 10.537 1.00 85.06 125 GLY A O 1
ATOM 986 N N . PHE A 1 126 ? -18.103 4.383 10.858 1.00 84.44 126 PHE A N 1
ATOM 987 C CA . PHE A 1 126 ? -18.484 4.128 12.253 1.00 84.44 126 PHE A CA 1
ATOM 988 C C . PHE A 1 126 ? -18.196 5.296 13.205 1.00 84.44 126 PHE A C 1
ATOM 990 O O . PHE A 1 126 ? -18.822 5.391 14.254 1.00 84.44 126 PHE A O 1
ATOM 997 N N . PHE A 1 127 ? -17.260 6.184 12.872 1.00 83.81 127 PHE A N 1
ATOM 998 C CA . PHE A 1 127 ? -16.843 7.259 13.774 1.00 83.81 127 PHE A CA 1
ATOM 999 C C . PHE A 1 127 ? -17.622 8.569 13.591 1.00 83.81 127 PHE A C 1
ATOM 1001 O O . PHE A 1 127 ? -17.290 9.540 14.266 1.00 83.81 127 PHE A O 1
ATOM 1008 N N . ASP A 1 128 ? -18.629 8.607 12.704 1.00 71.69 128 ASP A N 1
ATOM 1009 C CA . ASP A 1 128 ? -19.462 9.793 12.405 1.00 71.69 128 ASP A CA 1
ATOM 1010 C C . ASP A 1 128 ? -18.626 11.063 12.101 1.00 71.69 128 ASP A C 1
ATOM 1012 O O . ASP A 1 128 ? -19.006 12.199 12.386 1.00 71.69 128 ASP A O 1
ATOM 1016 N N . ALA A 1 129 ? -17.420 10.850 11.564 1.00 71.12 129 ALA A N 1
ATOM 1017 C CA . ALA A 1 129 ? -16.435 11.876 11.242 1.00 71.12 129 ALA A CA 1
ATOM 1018 C C . ALA A 1 129 ? -16.606 12.376 9.799 1.00 71.12 129 ALA A C 1
ATOM 1020 O O . ALA A 1 129 ? -17.285 11.733 9.000 1.00 71.12 129 ALA A O 1
ATOM 1021 N N . ASP A 1 130 ? -15.960 13.498 9.451 1.00 77.62 130 ASP A N 1
ATOM 1022 C CA . ASP A 1 130 ? -16.066 14.125 8.123 1.00 77.62 130 ASP A CA 1
ATOM 1023 C C . ASP A 1 130 ? -15.772 13.122 6.988 1.00 77.62 130 ASP A C 1
ATOM 1025 O O . ASP A 1 130 ? -14.631 12.724 6.724 1.00 77.62 130 ASP A O 1
ATOM 1029 N N . GLU A 1 131 ? -16.841 12.671 6.330 1.00 80.81 131 GLU A N 1
ATOM 1030 C CA . GLU A 1 131 ? -16.796 11.613 5.324 1.00 80.81 131 GLU A CA 1
ATOM 1031 C C . GLU A 1 131 ? -16.090 12.079 4.042 1.00 80.81 131 GLU A C 1
ATOM 1033 O O . GLU A 1 131 ? -15.497 11.263 3.323 1.00 80.81 131 GLU A O 1
ATOM 1038 N N . VAL A 1 132 ? -16.116 13.385 3.751 1.00 84.94 132 VAL A N 1
ATOM 1039 C CA . VAL A 1 132 ? -15.611 13.942 2.490 1.00 84.94 132 VAL A CA 1
ATOM 1040 C C . VAL A 1 132 ? -14.087 13.883 2.452 1.00 84.94 132 VAL A C 1
ATOM 1042 O O . VAL A 1 132 ? -13.516 13.371 1.481 1.00 84.94 132 VAL A O 1
ATOM 1045 N N . GLU A 1 133 ? -13.422 14.346 3.515 1.00 87.44 133 GLU A N 1
ATOM 1046 C CA . GLU A 1 133 ? -11.957 14.367 3.588 1.00 87.44 133 GLU A CA 1
ATOM 1047 C C . GLU A 1 133 ? -11.379 12.944 3.551 1.00 87.44 133 GLU A C 1
ATOM 1049 O O . GLU A 1 133 ? -10.477 12.643 2.759 1.00 87.44 133 GLU A O 1
ATOM 1054 N N . PHE A 1 134 ? -11.952 12.027 4.338 1.00 89.50 134 PHE A N 1
ATOM 1055 C CA . PHE A 1 134 ? -11.485 10.643 4.387 1.00 89.50 134 PHE A CA 1
ATOM 1056 C C . PHE A 1 134 ? -11.722 9.894 3.069 1.00 89.50 134 PHE A C 1
ATOM 1058 O O . PHE A 1 134 ? -10.894 9.082 2.631 1.00 89.50 134 PHE A O 1
ATOM 1065 N N . THR A 1 135 ? -12.838 10.174 2.393 1.00 90.50 135 THR A N 1
ATOM 1066 C CA . THR A 1 135 ? -13.153 9.565 1.095 1.00 90.50 135 THR A CA 1
ATOM 1067 C C . THR A 1 135 ? -12.150 9.972 0.021 1.00 90.50 135 THR A C 1
ATOM 1069 O O . THR A 1 135 ? -11.722 9.100 -0.754 1.00 90.50 135 THR A O 1
ATOM 1072 N N . ASP A 1 136 ? -11.752 11.249 -0.013 1.00 92.38 136 ASP A N 1
ATOM 1073 C CA . ASP A 1 136 ? -10.733 11.754 -0.938 1.00 92.38 136 ASP A CA 1
ATOM 1074 C C . ASP A 1 136 ? -9.347 11.191 -0.605 1.00 92.38 136 ASP A C 1
ATOM 1076 O O . ASP A 1 136 ? -8.663 10.673 -1.492 1.00 92.38 136 ASP A O 1
ATOM 1080 N N . LEU A 1 137 ? -8.973 11.163 0.678 1.00 93.44 137 LEU A N 1
ATOM 1081 C CA . LEU A 1 137 ? -7.729 10.544 1.142 1.00 93.44 137 LEU A CA 1
ATOM 1082 C C . LEU A 1 137 ? -7.621 9.076 0.698 1.00 93.44 137 LEU A C 1
ATOM 1084 O O . LEU A 1 137 ? -6.639 8.676 0.065 1.00 93.44 137 LEU A O 1
ATOM 1088 N N . THR A 1 138 ? -8.664 8.286 0.964 1.00 93.00 138 THR A N 1
ATOM 1089 C CA . THR A 1 138 ? -8.706 6.860 0.604 1.00 93.00 138 THR A CA 1
ATOM 1090 C C . THR A 1 138 ? -8.687 6.677 -0.918 1.00 93.00 138 THR A C 1
ATOM 1092 O O . THR A 1 138 ? -8.057 5.754 -1.433 1.00 93.00 138 THR A O 1
ATOM 1095 N N . ARG A 1 139 ? -9.332 7.578 -1.676 1.00 93.38 139 ARG A N 1
ATOM 1096 C CA . ARG A 1 139 ? -9.298 7.562 -3.147 1.00 93.38 139 ARG A CA 1
ATOM 1097 C C . ARG A 1 139 ? -7.886 7.811 -3.677 1.00 93.38 139 ARG A C 1
ATOM 1099 O O . ARG A 1 139 ? -7.443 7.071 -4.553 1.00 93.38 139 ARG A O 1
ATOM 1106 N N . ARG A 1 140 ? -7.187 8.831 -3.166 1.00 95.00 140 ARG A N 1
ATOM 1107 C CA . ARG A 1 140 ? -5.812 9.165 -3.578 1.00 95.00 140 ARG A CA 1
ATOM 1108 C C . ARG A 1 140 ? -4.852 8.023 -3.267 1.00 95.00 140 ARG A C 1
ATOM 1110 O O . ARG A 1 140 ? -4.108 7.610 -4.152 1.00 95.00 140 ARG A O 1
ATOM 1117 N N . TRP A 1 141 ? -4.935 7.461 -2.059 1.00 95.06 141 TRP A N 1
ATOM 1118 C CA . TRP A 1 141 ? -4.183 6.262 -1.687 1.00 95.06 141 TRP A CA 1
ATOM 1119 C C . TRP A 1 141 ? -4.414 5.114 -2.675 1.00 95.06 141 TRP A C 1
ATOM 1121 O O . TRP A 1 141 ? -3.450 4.551 -3.194 1.00 95.06 141 TRP A O 1
ATOM 1131 N N . TRP A 1 142 ? -5.679 4.810 -2.980 1.00 94.25 142 TRP A N 1
ATOM 1132 C CA . TRP A 1 142 ? -6.042 3.705 -3.867 1.00 94.25 142 TRP A CA 1
ATOM 1133 C C . TRP A 1 142 ? -5.504 3.886 -5.286 1.00 94.25 142 TRP A C 1
ATOM 1135 O O . TRP A 1 142 ? -4.952 2.953 -5.865 1.00 94.25 142 TRP A O 1
ATOM 1145 N N . ILE A 1 143 ? -5.603 5.102 -5.831 1.00 94.56 143 ILE A N 1
ATOM 1146 C CA . ILE A 1 143 ? -5.048 5.435 -7.150 1.00 94.56 143 ILE A CA 1
ATOM 1147 C C . ILE A 1 143 ? -3.527 5.258 -7.152 1.00 94.56 143 ILE A C 1
ATOM 1149 O O . ILE A 1 143 ? -2.995 4.634 -8.067 1.00 94.56 143 ILE A O 1
ATOM 1153 N N . CYS A 1 144 ? -2.824 5.763 -6.133 1.00 94.19 144 CYS A N 1
ATOM 1154 C CA . CYS A 1 144 ? -1.373 5.606 -6.033 1.00 94.19 144 CYS A CA 1
ATOM 1155 C C . CYS A 1 144 ? -0.961 4.134 -5.907 1.00 94.19 144 CYS A C 1
ATOM 1157 O O . CYS A 1 144 ? -0.000 3.714 -6.548 1.00 94.19 144 CYS A O 1
ATOM 1159 N N . TRP A 1 145 ? -1.697 3.344 -5.124 1.00 90.19 145 TRP A N 1
ATOM 1160 C CA . TRP A 1 145 ? -1.436 1.916 -4.953 1.00 90.19 145 TRP A CA 1
ATOM 1161 C C . TRP A 1 145 ? -1.652 1.126 -6.252 1.00 90.19 145 TRP A C 1
ATOM 1163 O O . TRP A 1 145 ? -0.793 0.332 -6.637 1.00 90.19 145 TRP A O 1
ATOM 1173 N N . LEU A 1 146 ? -2.743 1.398 -6.978 1.00 91.81 146 LEU A N 1
ATOM 1174 C CA . LEU A 1 146 ? -2.999 0.788 -8.286 1.00 91.81 146 LEU A CA 1
ATOM 1175 C C . LEU A 1 146 ? -1.959 1.206 -9.328 1.00 91.81 146 LEU A C 1
ATOM 1177 O O . LEU A 1 146 ? -1.490 0.360 -10.083 1.00 91.81 146 LEU A O 1
ATOM 1181 N N . ALA A 1 147 ? -1.572 2.484 -9.363 1.00 92.38 147 ALA A N 1
ATOM 1182 C CA . ALA A 1 147 ? -0.539 2.971 -10.273 1.00 92.38 147 ALA A CA 1
ATOM 1183 C C . ALA A 1 147 ? 0.814 2.298 -9.996 1.00 92.38 147 ALA A C 1
ATOM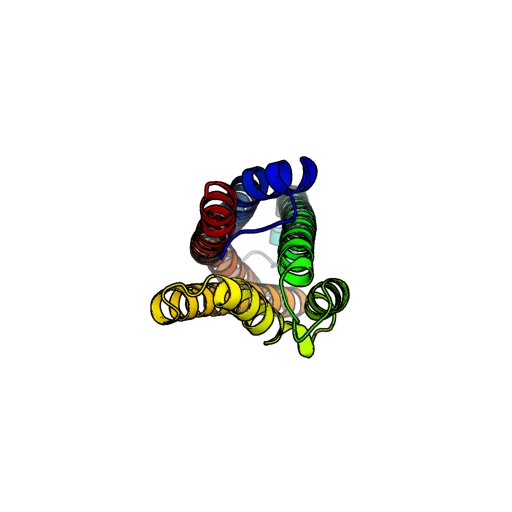 1185 O O . ALA A 1 147 ? 1.469 1.832 -10.926 1.00 92.38 147 ALA A O 1
ATOM 1186 N N . PHE A 1 148 ? 1.197 2.181 -8.719 1.00 90.81 148 PHE A N 1
ATOM 1187 C CA . PHE A 1 148 ? 2.381 1.436 -8.291 1.00 90.81 148 PHE A CA 1
ATOM 1188 C C . PHE A 1 148 ? 2.337 -0.023 -8.769 1.00 90.81 148 PHE A C 1
ATOM 1190 O O . PHE A 1 148 ? 3.259 -0.474 -9.448 1.00 90.81 148 PHE A O 1
ATOM 1197 N N . GLY A 1 149 ? 1.252 -0.745 -8.471 1.00 90.06 149 GLY A N 1
ATOM 1198 C CA . GLY A 1 149 ? 1.095 -2.147 -8.866 1.00 90.06 149 GLY A CA 1
ATOM 1199 C C . GLY A 1 149 ? 1.084 -2.346 -10.385 1.00 90.06 149 GLY A C 1
ATOM 1200 O O . GLY A 1 149 ? 1.744 -3.249 -10.893 1.00 90.06 149 GLY A O 1
ATOM 1201 N N . ALA A 1 150 ? 0.395 -1.474 -11.124 1.00 92.00 150 ALA A N 1
ATOM 1202 C CA . ALA A 1 150 ? 0.343 -1.525 -12.581 1.00 92.00 150 ALA A CA 1
ATOM 1203 C C . ALA A 1 150 ? 1.725 -1.310 -13.209 1.00 92.00 150 ALA A C 1
ATOM 1205 O O . ALA A 1 150 ? 2.106 -2.064 -14.101 1.00 92.00 150 ALA A O 1
ATOM 1206 N N . LEU A 1 151 ? 2.501 -0.333 -12.725 1.00 92.88 151 LEU A N 1
ATOM 1207 C CA . LEU A 1 151 ? 3.858 -0.096 -13.222 1.00 92.88 151 LEU A CA 1
ATOM 1208 C C . LEU A 1 151 ? 4.779 -1.294 -12.953 1.00 92.88 151 LEU A C 1
ATOM 1210 O O . LEU A 1 151 ? 5.548 -1.662 -13.836 1.00 92.88 151 LEU A O 1
ATOM 1214 N N . GLN A 1 152 ? 4.661 -1.945 -11.791 1.00 89.06 152 GLN A N 1
ATOM 1215 C CA . GLN A 1 152 ? 5.434 -3.156 -11.490 1.00 89.06 152 GLN A CA 1
ATOM 1216 C C . GLN A 1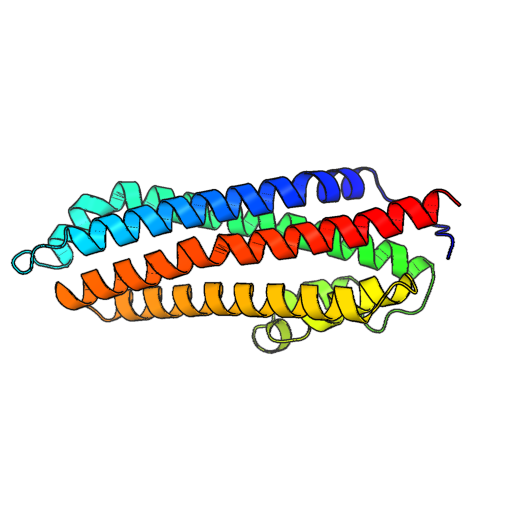 152 ? 5.068 -4.325 -12.414 1.00 89.06 152 GLN A C 1
ATOM 1218 O O . GLN A 1 152 ? 5.950 -5.023 -12.908 1.00 89.06 152 GLN A O 1
ATOM 1223 N N . LEU A 1 153 ? 3.777 -4.522 -12.696 1.00 89.88 153 LEU A N 1
ATOM 1224 C CA . LEU A 1 153 ? 3.328 -5.556 -13.633 1.00 89.88 153 LEU A CA 1
ATOM 1225 C C . LEU A 1 153 ? 3.805 -5.281 -15.061 1.00 89.88 153 LEU A C 1
ATOM 1227 O O . LEU A 1 153 ? 4.250 -6.199 -15.745 1.00 89.88 153 LEU A O 1
ATOM 1231 N N . VAL A 1 154 ? 3.747 -4.021 -15.503 1.00 90.56 154 VAL A N 1
ATOM 1232 C CA . VAL A 1 154 ? 4.263 -3.614 -16.816 1.00 90.56 154 VAL A CA 1
ATOM 1233 C C . VAL A 1 154 ? 5.772 -3.833 -16.887 1.00 90.56 154 VAL A C 1
ATOM 1235 O O . VAL A 1 154 ? 6.241 -4.393 -17.873 1.00 90.56 154 VAL A O 1
ATOM 1238 N N . ALA A 1 155 ? 6.529 -3.462 -15.851 1.00 86.31 155 ALA A N 1
ATOM 1239 C CA . ALA A 1 155 ? 7.968 -3.710 -15.794 1.00 86.31 155 ALA A CA 1
ATOM 1240 C C . ALA A 1 155 ? 8.295 -5.205 -15.932 1.00 86.31 155 ALA A C 1
ATOM 1242 O O . ALA A 1 155 ? 9.084 -5.570 -16.801 1.00 86.31 155 ALA A O 1
ATOM 1243 N N . ALA A 1 156 ? 7.628 -6.063 -15.153 1.00 85.50 156 ALA A N 1
ATOM 1244 C CA . ALA A 1 156 ? 7.822 -7.512 -15.204 1.00 85.50 156 ALA A CA 1
ATOM 1245 C C . ALA A 1 156 ? 7.440 -8.114 -16.570 1.00 85.50 156 ALA A C 1
ATOM 1247 O O . ALA A 1 156 ? 8.121 -9.001 -17.083 1.00 85.50 156 ALA A O 1
ATOM 1248 N N . TRP A 1 157 ? 6.364 -7.618 -17.188 1.00 87.50 157 TRP A N 1
ATOM 1249 C CA . TRP A 1 157 ? 5.944 -8.060 -18.519 1.00 87.50 157 TRP A CA 1
ATOM 1250 C C . TRP A 1 157 ? 6.963 -7.687 -19.606 1.00 87.50 157 TRP A C 1
ATOM 1252 O O . TRP A 1 157 ? 7.269 -8.511 -20.472 1.00 87.50 157 TRP A O 1
ATOM 1262 N N . ILE A 1 158 ? 7.515 -6.469 -19.547 1.00 83.94 158 ILE A N 1
ATOM 1263 C CA . ILE A 1 158 ? 8.563 -6.017 -20.472 1.00 83.94 158 ILE A CA 1
ATOM 1264 C C . ILE A 1 158 ? 9.839 -6.834 -20.252 1.00 83.94 158 ILE A C 1
ATOM 1266 O O . ILE A 1 158 ? 10.410 -7.326 -21.220 1.00 83.94 158 ILE A O 1
ATOM 1270 N N . GLU A 1 159 ? 10.259 -7.025 -19.000 1.00 79.00 159 GLU A N 1
ATOM 1271 C CA . GLU A 1 159 ? 11.429 -7.835 -18.644 1.00 79.00 159 GLU A CA 1
ATOM 1272 C C . GLU A 1 159 ? 11.347 -9.251 -19.229 1.00 79.00 159 GLU A C 1
ATOM 1274 O O . GLU A 1 159 ? 12.287 -9.696 -19.884 1.00 79.00 159 GLU A O 1
ATOM 1279 N N . GLY A 1 160 ? 10.194 -9.915 -19.102 1.00 78.25 160 GLY A N 1
ATOM 1280 C CA . GLY A 1 160 ? 9.975 -11.249 -19.670 1.00 78.25 160 GLY A CA 1
ATOM 1281 C C . GLY A 1 160 ? 9.912 -11.307 -21.203 1.00 78.25 160 GLY A C 1
ATOM 1282 O O . GLY A 1 160 ? 9.948 -12.400 -21.763 1.00 78.25 160 GLY A O 1
ATOM 1283 N N . SER A 1 161 ? 9.816 -10.161 -21.886 1.00 77.56 161 SER A N 1
ATOM 1284 C CA . SER A 1 161 ? 9.603 -10.075 -23.341 1.00 77.56 161 SER A CA 1
ATOM 1285 C C . SER A 1 161 ? 10.791 -9.487 -24.116 1.00 77.56 161 SER A C 1
ATOM 1287 O O . SER A 1 161 ? 10.741 -9.396 -25.345 1.00 77.56 161 SER A O 1
ATOM 1289 N N . VAL A 1 162 ? 11.849 -9.033 -23.436 1.00 72.00 162 VAL A N 1
ATOM 1290 C CA . VAL A 1 162 ? 12.924 -8.237 -24.047 1.00 72.00 162 VAL A CA 1
ATOM 1291 C C . VAL A 1 162 ? 14.244 -9.003 -24.151 1.00 72.00 162 VAL A C 1
ATOM 1293 O O . VAL A 1 162 ? 14.778 -9.497 -23.166 1.00 72.00 162 VAL A O 1
ATOM 1296 N N . HIS A 1 163 ? 14.857 -8.943 -25.340 1.00 68.25 163 HIS A N 1
ATOM 1297 C CA . HIS A 1 163 ? 16.234 -9.401 -25.601 1.00 68.25 163 HIS A CA 1
ATOM 1298 C C . HIS A 1 163 ? 17.145 -8.298 -26.177 1.00 68.25 163 HIS A C 1
ATOM 1300 O O . HIS A 1 163 ? 18.210 -8.576 -26.724 1.00 68.25 163 HIS A O 1
ATOM 1306 N N . THR A 1 164 ? 16.728 -7.028 -26.097 1.00 74.06 164 THR A N 1
ATOM 1307 C CA . THR A 1 164 ? 17.425 -5.891 -26.724 1.00 74.06 164 THR A CA 1
ATOM 1308 C C . THR A 1 164 ? 17.745 -4.783 -25.717 1.00 74.06 164 THR A C 1
ATOM 1310 O O . THR A 1 164 ? 16.983 -4.539 -24.781 1.00 74.06 164 THR A O 1
ATOM 1313 N N . ALA A 1 165 ? 18.853 -4.063 -25.929 1.00 71.12 165 ALA A N 1
ATOM 1314 C CA . ALA A 1 165 ? 19.273 -2.959 -25.059 1.00 71.12 165 ALA A CA 1
ATOM 1315 C C . ALA A 1 165 ? 18.213 -1.839 -24.894 1.00 71.12 165 ALA A C 1
ATOM 1317 O O . ALA A 1 165 ? 18.021 -1.372 -23.767 1.00 71.12 165 ALA A O 1
ATOM 1318 N N . PRO A 1 166 ? 17.461 -1.425 -25.941 1.00 81.12 166 PRO A N 1
ATOM 1319 C CA . PRO A 1 166 ? 16.370 -0.464 -25.779 1.00 81.12 166 PRO A CA 1
ATOM 1320 C C . PRO A 1 166 ? 15.259 -0.965 -24.855 1.00 81.12 166 PRO A C 1
ATOM 1322 O O . PRO A 1 166 ? 14.765 -0.194 -24.037 1.00 81.12 166 PRO A O 1
ATOM 1325 N N . GLY A 1 167 ? 14.889 -2.246 -24.944 1.00 80.62 167 GLY A N 1
ATOM 1326 C CA . GLY A 1 167 ? 13.868 -2.811 -24.067 1.00 80.62 167 GLY A CA 1
ATOM 1327 C C . GLY A 1 167 ? 14.320 -2.848 -22.606 1.00 80.62 167 GLY A C 1
ATOM 1328 O O . GLY A 1 167 ? 13.554 -2.459 -21.733 1.00 80.62 167 GLY A O 1
ATOM 1329 N N . VAL A 1 168 ? 15.588 -3.196 -22.343 1.00 80.75 168 VAL A N 1
ATOM 1330 C CA . VAL A 1 168 ? 16.160 -3.208 -20.981 1.00 80.75 168 VAL A CA 1
ATOM 1331 C C . VAL A 1 168 ? 16.135 -1.806 -20.376 1.00 80.75 168 VAL A C 1
ATOM 1333 O O . VAL A 1 168 ? 15.752 -1.617 -19.221 1.00 80.75 168 VAL A O 1
ATOM 1336 N N . ARG A 1 169 ? 16.469 -0.788 -21.178 1.00 85.81 169 ARG A N 1
ATOM 1337 C CA . ARG A 1 169 ? 16.360 0.613 -20.761 1.00 85.81 169 ARG A CA 1
ATOM 1338 C C . ARG A 1 169 ? 14.923 0.987 -20.393 1.00 85.81 169 ARG A C 1
ATOM 1340 O O . ARG A 1 169 ? 14.726 1.665 -19.388 1.00 85.81 169 ARG A O 1
ATOM 1347 N N . VAL A 1 170 ? 13.934 0.566 -21.184 1.00 88.69 170 VAL A N 1
ATOM 1348 C CA . VAL A 1 170 ? 12.518 0.823 -20.881 1.00 88.69 170 VAL A CA 1
ATOM 1349 C C . VAL A 1 170 ? 12.108 0.125 -19.584 1.00 88.69 170 VAL A C 1
ATOM 1351 O O . VAL A 1 170 ? 11.502 0.785 -18.743 1.00 88.69 170 VAL A O 1
ATOM 1354 N N . THR A 1 171 ? 12.495 -1.137 -19.368 1.00 87.81 171 THR A N 1
ATOM 1355 C CA . THR A 1 171 ? 12.251 -1.851 -18.103 1.00 87.81 171 THR A CA 1
ATOM 1356 C C . THR A 1 171 ? 12.764 -1.044 -16.916 1.00 87.81 171 THR A C 1
ATOM 1358 O O . THR A 1 171 ? 12.000 -0.738 -16.006 1.00 87.81 171 THR A O 1
ATOM 1361 N N . PHE A 1 172 ? 14.021 -0.593 -16.960 1.00 88.50 172 PHE A N 1
ATOM 1362 C CA . PHE A 1 172 ? 14.598 0.214 -15.887 1.00 88.50 172 PHE A CA 1
ATOM 1363 C C . PHE A 1 172 ? 13.875 1.547 -15.655 1.00 88.50 172 PHE A C 1
ATOM 1365 O O . PHE A 1 172 ? 13.724 1.968 -14.507 1.00 88.50 172 PHE A O 1
ATOM 1372 N N . VAL A 1 173 ? 13.404 2.217 -16.713 1.00 92.19 173 VAL A N 1
ATOM 1373 C CA . VAL A 1 173 ? 12.601 3.440 -16.561 1.00 92.19 173 VAL A CA 1
ATOM 1374 C C . VAL A 1 173 ? 11.278 3.135 -15.867 1.00 92.19 173 VAL A C 1
ATOM 1376 O O . VAL A 1 173 ? 10.924 3.823 -14.911 1.00 92.19 173 VAL A O 1
ATOM 1379 N N . VAL A 1 174 ? 10.559 2.103 -16.314 1.00 93.31 174 VAL A N 1
ATOM 1380 C CA . VAL A 1 174 ? 9.251 1.741 -15.753 1.00 93.31 174 VAL A CA 1
ATOM 1381 C C . VAL A 1 174 ? 9.386 1.299 -14.295 1.00 93.31 174 VAL A C 1
ATOM 1383 O O . VAL A 1 174 ? 8.657 1.818 -13.449 1.00 93.31 174 VAL A O 1
ATOM 1386 N N . THR A 1 175 ? 10.358 0.442 -13.966 1.00 90.75 175 THR A N 1
ATOM 1387 C CA . THR A 1 175 ? 10.648 0.050 -12.575 1.00 90.75 175 THR A CA 1
ATOM 1388 C C . THR A 1 175 ? 11.063 1.251 -11.729 1.00 90.75 175 THR A C 1
ATOM 1390 O O . THR A 1 175 ? 10.671 1.382 -10.570 1.00 90.75 175 THR A O 1
ATOM 1393 N N . GLY A 1 176 ? 11.806 2.178 -12.333 1.00 92.31 176 GLY A N 1
ATOM 1394 C CA . GLY A 1 176 ? 12.175 3.454 -11.744 1.00 92.31 176 GLY A CA 1
ATOM 1395 C C . GLY A 1 176 ? 10.981 4.284 -11.285 1.00 92.31 176 GLY A C 1
ATOM 1396 O O . GLY A 1 176 ? 10.888 4.686 -10.122 1.00 92.31 176 GLY A O 1
ATOM 1397 N N . LEU A 1 177 ? 10.041 4.501 -12.203 1.00 94.69 177 LEU A N 1
ATOM 1398 C CA . LEU A 1 177 ? 8.799 5.225 -11.940 1.00 94.69 177 LEU A CA 1
ATOM 1399 C C . LEU A 1 177 ? 7.913 4.487 -10.931 1.00 94.69 177 LEU A C 1
ATOM 1401 O O . LEU A 1 177 ? 7.335 5.130 -10.052 1.00 94.69 177 LEU A O 1
ATOM 1405 N N . ALA A 1 178 ? 7.851 3.153 -11.012 1.00 92.94 178 ALA A N 1
ATOM 1406 C CA . ALA A 1 178 ? 7.138 2.329 -10.043 1.00 92.94 178 ALA A CA 1
ATOM 1407 C C . ALA A 1 178 ? 7.684 2.560 -8.628 1.00 92.94 178 ALA A C 1
ATOM 1409 O O . ALA A 1 178 ? 6.932 2.902 -7.719 1.00 92.94 178 ALA A O 1
ATOM 1410 N N . GLY A 1 179 ? 9.003 2.469 -8.446 1.00 92.31 179 GLY A N 1
ATOM 1411 C CA . GLY A 1 179 ? 9.645 2.665 -7.147 1.00 92.31 179 GLY A CA 1
ATOM 1412 C C . GLY A 1 179 ? 9.322 4.019 -6.506 1.00 92.31 179 GLY A C 1
ATOM 1413 O O . GLY A 1 179 ? 9.018 4.084 -5.316 1.00 92.31 179 GLY A O 1
ATOM 1414 N N . LEU A 1 180 ? 9.304 5.095 -7.299 1.00 94.38 180 LEU A N 1
ATOM 1415 C CA . LEU A 1 180 ? 8.958 6.439 -6.818 1.00 94.38 180 LEU A CA 1
ATOM 1416 C C . LEU A 1 180 ? 7.464 6.600 -6.497 1.00 94.38 180 LEU A C 1
ATOM 1418 O O . LEU A 1 180 ? 7.115 7.308 -5.549 1.00 94.38 180 LEU A O 1
ATOM 1422 N N . ALA A 1 181 ? 6.578 5.917 -7.228 1.00 93.81 181 ALA A N 1
ATOM 1423 C CA . ALA A 1 181 ? 5.135 5.936 -6.974 1.00 93.81 181 ALA A CA 1
ATOM 1424 C C . ALA A 1 181 ? 4.748 5.324 -5.610 1.00 93.81 181 ALA A C 1
ATOM 1426 O O . ALA A 1 181 ? 3.670 5.617 -5.087 1.00 93.81 181 ALA A O 1
ATOM 1427 N N . ALA A 1 182 ? 5.633 4.535 -4.988 1.00 93.19 182 ALA A N 1
ATOM 1428 C CA . ALA A 1 182 ? 5.419 3.994 -3.646 1.00 93.19 182 ALA A CA 1
ATOM 1429 C C . ALA A 1 182 ? 5.375 5.080 -2.550 1.00 93.19 182 ALA A C 1
ATOM 1431 O O . ALA A 1 182 ? 4.695 4.901 -1.538 1.00 93.19 182 ALA A O 1
ATOM 1432 N N . LEU A 1 183 ? 6.056 6.218 -2.743 1.00 95.75 183 LEU A N 1
ATOM 1433 C CA . LEU A 1 183 ? 6.124 7.311 -1.763 1.00 95.75 183 LEU A CA 1
ATOM 1434 C C . LEU A 1 183 ? 4.754 7.955 -1.481 1.00 95.75 183 LEU A C 1
ATOM 1436 O O . LEU A 1 183 ? 4.334 7.956 -0.319 1.00 95.75 183 LEU A O 1
ATOM 1440 N N . PRO A 1 184 ? 4.013 8.473 -2.485 1.00 96.38 184 PRO A N 1
ATOM 1441 C CA . PRO A 1 184 ? 2.685 9.027 -2.235 1.00 96.38 184 PRO A CA 1
ATOM 1442 C C . PRO A 1 184 ? 1.702 7.965 -1.721 1.00 96.38 184 PRO A C 1
ATOM 1444 O O . PRO A 1 184 ? 0.879 8.272 -0.860 1.00 96.38 184 PRO A O 1
ATOM 1447 N N . ALA A 1 185 ? 1.818 6.705 -2.164 1.00 94.00 185 ALA A N 1
ATOM 1448 C CA . ALA A 1 185 ? 0.997 5.613 -1.639 1.00 94.00 185 ALA A CA 1
ATOM 1449 C C . ALA A 1 185 ? 1.218 5.407 -0.127 1.00 94.00 185 ALA A C 1
ATOM 1451 O O . ALA A 1 185 ? 0.253 5.361 0.636 1.00 94.00 185 ALA A O 1
ATOM 1452 N N . ALA A 1 186 ? 2.474 5.347 0.327 1.00 96.62 186 ALA A N 1
ATOM 1453 C CA . ALA A 1 186 ? 2.800 5.205 1.746 1.00 96.62 186 ALA A CA 1
ATOM 1454 C C . ALA A 1 186 ? 2.403 6.429 2.580 1.00 96.62 186 ALA A C 1
ATOM 1456 O O . ALA A 1 186 ? 1.959 6.274 3.722 1.00 96.62 186 ALA A O 1
ATOM 1457 N N . HIS A 1 187 ? 2.513 7.634 2.013 1.00 97.56 187 HIS A N 1
ATOM 1458 C CA . HIS A 1 187 ? 2.068 8.863 2.664 1.00 97.56 187 HIS A CA 1
ATOM 1459 C C . HIS A 1 187 ? 0.567 8.818 2.982 1.00 97.56 187 HIS A C 1
ATOM 1461 O O . HIS A 1 187 ? 0.186 8.937 4.150 1.00 97.56 187 HIS A O 1
ATOM 1467 N N . PHE A 1 188 ? -0.279 8.566 1.978 1.00 97.19 188 PHE A N 1
ATOM 1468 C CA . PHE A 1 188 ? -1.727 8.517 2.191 1.00 97.19 188 PHE A CA 1
ATOM 1469 C C . PHE A 1 188 ? -2.146 7.333 3.074 1.00 97.19 188 PHE A C 1
ATOM 1471 O O . PHE A 1 188 ? -2.963 7.510 3.976 1.00 97.19 188 PHE A O 1
ATOM 1478 N N . ALA A 1 189 ? -1.522 6.161 2.909 1.00 96.06 189 ALA A N 1
ATOM 1479 C CA . ALA A 1 189 ? -1.748 5.011 3.787 1.00 96.06 189 ALA A CA 1
ATOM 1480 C C . ALA A 1 189 ? -1.441 5.343 5.259 1.00 96.06 189 ALA A C 1
ATOM 1482 O O . ALA A 1 189 ? -2.205 4.998 6.160 1.00 96.06 189 ALA A O 1
ATOM 1483 N N . THR A 1 190 ? -0.346 6.067 5.511 1.00 97.62 190 THR A N 1
ATOM 1484 C CA . THR A 1 190 ? 0.035 6.503 6.861 1.00 97.62 190 THR A CA 1
ATOM 1485 C C . THR A 1 190 ? -0.991 7.462 7.454 1.00 97.62 190 THR A C 1
ATOM 1487 O O . THR A 1 190 ? -1.330 7.334 8.631 1.00 97.62 190 THR A O 1
ATOM 1490 N N . MET A 1 191 ? -1.495 8.415 6.664 1.00 96.25 191 MET A N 1
ATOM 1491 C CA . MET A 1 191 ? -2.547 9.331 7.115 1.00 96.25 191 MET A CA 1
ATOM 1492 C C . MET A 1 191 ? -3.821 8.574 7.492 1.00 96.25 191 MET A C 1
ATOM 1494 O O . MET A 1 191 ? -4.355 8.813 8.571 1.00 96.25 191 MET A O 1
ATOM 1498 N N . MET A 1 192 ? -4.248 7.607 6.672 1.00 94.94 192 MET A N 1
ATOM 1499 C CA . MET A 1 192 ? -5.434 6.787 6.948 1.00 94.94 192 MET A CA 1
ATOM 1500 C C . MET A 1 192 ? -5.293 5.999 8.253 1.00 94.94 192 MET A C 1
ATOM 1502 O O . MET A 1 192 ? -6.187 6.031 9.097 1.00 94.94 192 MET A O 1
ATOM 1506 N N . VAL A 1 193 ? -4.149 5.332 8.450 1.00 95.62 193 VAL A N 1
ATOM 1507 C CA . VAL A 1 193 ? -3.865 4.575 9.680 1.00 95.62 193 VAL A CA 1
ATOM 1508 C C . VAL A 1 193 ? -3.886 5.495 10.897 1.00 95.62 193 VAL A C 1
ATOM 1510 O O . VAL A 1 193 ? -4.471 5.140 11.921 1.00 95.62 193 VAL A O 1
ATOM 1513 N N . ARG A 1 194 ? -3.280 6.685 10.796 1.00 95.06 194 ARG A N 1
ATOM 1514 C CA . ARG A 1 194 ? -3.250 7.669 11.886 1.00 95.06 194 ARG A CA 1
ATOM 1515 C C . ARG A 1 194 ? -4.635 8.214 12.216 1.00 95.06 194 ARG A C 1
ATOM 1517 O O . ARG A 1 194 ? -4.961 8.264 13.396 1.00 95.06 194 ARG A O 1
ATOM 1524 N N . GLN A 1 195 ? -5.435 8.582 11.215 1.00 94.25 195 GLN A N 1
ATOM 1525 C CA . GLN A 1 195 ? -6.794 9.093 11.421 1.00 94.25 195 GLN A CA 1
ATOM 1526 C C . GLN A 1 195 ? -7.688 8.035 12.082 1.00 94.25 195 GLN A C 1
ATOM 1528 O O . GLN A 1 195 ? -8.230 8.283 13.155 1.00 94.25 195 GLN A O 1
ATOM 1533 N N . LEU A 1 196 ? -7.742 6.817 11.529 1.00 93.38 196 LEU A N 1
ATOM 1534 C CA . LEU A 1 196 ? -8.550 5.728 12.093 1.00 93.38 196 LEU A CA 1
ATOM 1535 C C . LEU A 1 196 ? -8.094 5.319 13.499 1.00 93.38 196 LEU A C 1
ATOM 1537 O O . LEU A 1 196 ? -8.916 5.118 14.387 1.00 93.38 196 LEU A O 1
ATOM 1541 N N . THR A 1 197 ? -6.781 5.234 13.733 1.00 94.25 197 THR A N 1
ATOM 1542 C CA . THR A 1 197 ? -6.251 4.945 15.076 1.00 94.25 197 THR A CA 1
ATOM 1543 C C . THR A 1 197 ? -6.560 6.087 16.049 1.00 94.25 197 THR A C 1
ATOM 1545 O O . THR A 1 197 ? -6.884 5.830 17.206 1.00 94.25 197 THR A O 1
ATOM 1548 N N . GLY A 1 198 ? -6.490 7.340 15.592 1.00 91.44 198 GLY A N 1
ATOM 1549 C CA . GLY A 1 198 ? -6.842 8.520 16.379 1.00 91.44 198 GLY A CA 1
ATOM 1550 C C . GLY A 1 198 ? -8.308 8.515 16.805 1.00 91.44 198 GLY A C 1
ATOM 1551 O O . GLY A 1 198 ? -8.591 8.745 17.976 1.00 91.44 198 GLY A O 1
ATOM 1552 N N . HIS A 1 199 ? -9.225 8.158 15.904 1.00 90.81 199 HIS A N 1
ATOM 1553 C CA . HIS A 1 199 ? -10.646 8.036 16.237 1.00 90.81 199 HIS A CA 1
ATOM 1554 C C . HIS A 1 199 ? -10.907 6.972 17.307 1.00 90.81 199 HIS A C 1
ATOM 1556 O O . HIS A 1 199 ? -11.678 7.221 18.230 1.00 90.81 199 HIS A O 1
ATOM 1562 N N . VAL A 1 200 ? -10.209 5.831 17.254 1.00 90.25 200 VAL A N 1
ATOM 1563 C CA . VAL A 1 200 ? -10.279 4.814 18.319 1.00 90.25 200 VAL A CA 1
ATOM 1564 C C . VAL A 1 200 ? -9.794 5.372 19.658 1.00 90.25 200 VAL A C 1
ATOM 1566 O O . VAL A 1 200 ? -10.436 5.138 20.677 1.00 90.25 200 VAL A O 1
ATOM 1569 N N . VAL A 1 201 ? -8.684 6.121 19.680 1.00 89.50 201 VAL A N 1
ATOM 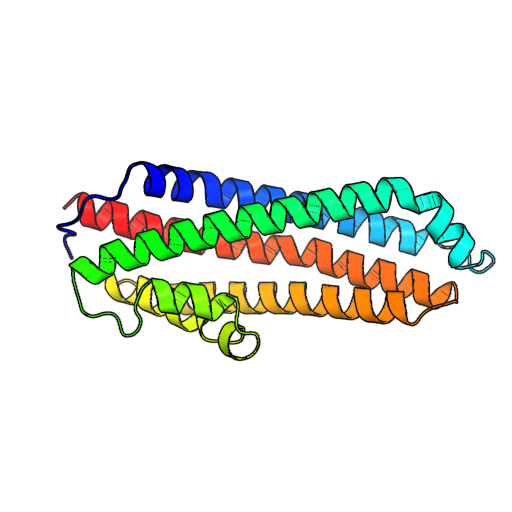1570 C CA . VAL A 1 201 ? -8.179 6.757 20.914 1.00 89.50 201 VAL A CA 1
ATOM 1571 C C . VAL A 1 201 ? -9.221 7.715 21.493 1.00 89.50 201 VAL A C 1
ATOM 1573 O O . VAL A 1 201 ? -9.505 7.647 22.687 1.00 89.50 201 VAL A O 1
ATOM 1576 N N . THR A 1 202 ? -9.810 8.574 20.660 1.00 89.00 202 THR A N 1
ATOM 1577 C CA . THR A 1 202 ? -10.828 9.541 21.091 1.00 89.00 202 THR A CA 1
ATOM 1578 C C . THR A 1 202 ? -12.092 8.847 21.599 1.00 89.00 202 THR A C 1
ATOM 1580 O O . THR A 1 202 ? -12.622 9.237 22.634 1.00 89.00 202 THR A O 1
ATOM 1583 N N . ALA A 1 203 ? -12.541 7.781 20.932 1.00 85.75 203 ALA A N 1
ATOM 1584 C CA . ALA A 1 203 ? -13.735 7.026 21.315 1.00 85.75 203 ALA A CA 1
ATOM 1585 C C . ALA A 1 203 ? -13.570 6.182 22.599 1.00 85.75 203 ALA A C 1
ATOM 1587 O O . ALA A 1 203 ? -14.568 5.732 23.153 1.00 85.75 203 ALA A O 1
ATOM 1588 N N . LEU A 1 204 ? -12.334 5.955 23.065 1.00 82.38 204 LEU A N 1
ATOM 1589 C CA . LEU A 1 204 ? -12.021 5.276 24.336 1.00 82.38 204 LEU A CA 1
ATOM 1590 C C . LEU A 1 204 ? -11.746 6.246 25.498 1.00 82.38 204 LEU A C 1
ATOM 1592 O O . LEU A 1 204 ? -11.684 5.817 26.649 1.00 82.38 204 LEU A O 1
ATOM 1596 N N . GLY A 1 205 ? -11.463 7.517 25.192 1.00 69.12 205 GLY A N 1
ATOM 1597 C CA . GLY A 1 205 ? -11.138 8.565 26.168 1.00 69.12 205 GLY A CA 1
ATOM 1598 C C . GLY A 1 205 ? -12.348 9.363 26.666 1.00 69.12 205 GLY A C 1
ATOM 1599 O O . GLY A 1 205 ? -12.180 10.236 27.518 1.00 69.12 205 GLY A O 1
ATOM 1600 N N . HIS A 1 206 ? -13.532 9.060 26.134 1.00 49.34 206 HIS A N 1
ATOM 1601 C CA . HIS A 1 206 ? -14.848 9.504 26.591 1.00 49.34 206 HIS A CA 1
ATOM 1602 C C . HIS A 1 206 ? -15.606 8.312 27.170 1.00 49.34 206 HIS A C 1
ATOM 1604 O O . HIS A 1 206 ? -16.377 8.542 28.127 1.00 49.34 206 HIS A O 1
#

Secondary structure (DSSP, 8-state):
---SSPPPHHHHHHHHHHHHHHHHHHHHHHHHHHHHHHHHHH--TTS-HHHHHHHHHHHHHHHHHHHHHHHHHHHHHHHHHHHHHHHHHHTTS--SS-HHHHHHTTTSTTGGGTHHHHHHHHHHHTTT--HHHHHHHHHHHHHHHHHHHHHHHHHHHHHTT--SHHHHHHHHHHHHHHHHHHHHHHHHHHHHHHHHHHHHHHHH--

pLDDT: mean 86.66, std 9.2, range [49.34, 97.75]